Protein AF-A0A8T3BXU6-F1 (afdb_monomer)

InterPro domains:
  IPR002100 Transcription factor, MADS-box [PF00319] (30-77)
  IPR002100 Transcription factor, MADS-box [PR00404] (23-43)
  IPR002100 Transcription factor, MADS-box [PR00404] (43-58)
  IPR002100 Transcription factor, MADS-box [PR00404] (58-79)
  IPR002100 Transcription factor, MADS-box [PS00350] (23-77)
  IPR002100 Transcription factor, MADS-box [PS50066] (21-81)
  IPR002100 Transcription factor, MADS-box [SM00432] (21-80)
  IPR002487 Transcription factor, K-box [PF01486] (104-191)
  IPR002487 Transcription factor, K-box [PS51297] (107-197)
  IPR033896 MADS MEF2-like, N-terminal [cd00265] (22-95)
  IPR036879 Transcription factor, MADS-box superfamily [G3DSA:3.40.1810.10] (33-116)
  IPR036879 Transcription factor, MADS-box superfamily [SSF55455] (22-94)
  IPR050142 MADS-box/MEF2 Transcription Factor [PTHR48019] (21-198)

pLDDT: mean 75.68, std 20.87, range [35.91, 98.19]

Structure (mmCIF, N/CA/C/O backbone):
data_AF-A0A8T3BXU6-F1
#
_entry.id   AF-A0A8T3BXU6-F1
#
loop_
_atom_site.group_PDB
_atom_site.id
_atom_site.type_symbol
_atom_site.label_atom_id
_atom_site.label_alt_id
_atom_site.label_comp_id
_atom_site.label_asym_id
_atom_site.label_entity_id
_atom_site.label_seq_id
_atom_site.pdbx_PDB_ins_code
_atom_site.Cartn_x
_atom_site.Cartn_y
_atom_site.Cartn_z
_atom_site.occupancy
_atom_site.B_iso_or_equiv
_atom_site.auth_seq_id
_atom_site.auth_comp_id
_atom_site.auth_asym_id
_atom_site.auth_atom_id
_atom_site.pdbx_PDB_model_num
ATOM 1 N N . MET A 1 1 ? 76.224 74.310 -6.223 1.00 38.91 1 MET A N 1
ATOM 2 C CA . MET A 1 1 ? 76.960 73.035 -6.100 1.00 38.91 1 MET A CA 1
ATOM 3 C C . MET A 1 1 ? 76.057 71.936 -6.625 1.00 38.91 1 MET A C 1
ATOM 5 O O . MET A 1 1 ? 74.994 71.726 -6.061 1.00 38.91 1 MET A O 1
ATOM 9 N N . PHE A 1 2 ? 76.425 71.337 -7.755 1.00 35.94 2 PHE A N 1
ATOM 10 C CA . PHE A 1 2 ? 75.723 70.192 -8.333 1.00 35.94 2 PHE A CA 1
ATOM 11 C C . PHE A 1 2 ? 76.083 68.930 -7.543 1.00 35.94 2 PHE A C 1
ATOM 13 O O . PHE A 1 2 ? 77.263 68.684 -7.308 1.00 35.94 2 PHE A O 1
ATOM 20 N N . ALA A 1 3 ? 75.081 68.137 -7.172 1.00 41.28 3 ALA A N 1
ATOM 21 C CA . ALA A 1 3 ? 75.256 66.762 -6.730 1.00 41.28 3 ALA A CA 1
ATOM 22 C C . ALA A 1 3 ? 74.270 65.881 -7.502 1.00 41.28 3 ALA A C 1
ATOM 24 O O . ALA A 1 3 ? 73.071 66.144 -7.567 1.00 41.28 3 ALA A O 1
ATOM 25 N N . SER A 1 4 ? 74.845 64.880 -8.148 1.00 41.66 4 SER A N 1
ATOM 26 C CA . SER A 1 4 ? 74.251 63.840 -8.969 1.00 41.66 4 SER A CA 1
ATOM 27 C C . SER A 1 4 ? 73.434 62.849 -8.137 1.00 41.66 4 SER A C 1
ATOM 29 O O . SER A 1 4 ? 73.808 62.485 -7.026 1.00 41.66 4 SER A O 1
ATOM 31 N N . SER A 1 5 ? 72.335 62.347 -8.698 1.00 48.66 5 SER A N 1
ATOM 32 C CA . SER A 1 5 ? 71.666 61.128 -8.232 1.00 48.66 5 SER A CA 1
ATOM 33 C C . SER A 1 5 ? 71.036 60.429 -9.434 1.00 48.66 5 SER A C 1
ATOM 35 O O . SER A 1 5 ? 70.310 61.042 -10.214 1.00 48.66 5 SER A O 1
ATOM 37 N N . GLN A 1 6 ? 71.425 59.169 -9.624 1.00 44.56 6 GLN A N 1
ATOM 38 C CA . GLN A 1 6 ? 71.077 58.315 -10.758 1.00 44.56 6 GLN A CA 1
ATOM 39 C C . GLN A 1 6 ? 69.589 57.914 -10.746 1.00 44.56 6 GLN A C 1
ATOM 41 O O . GLN A 1 6 ?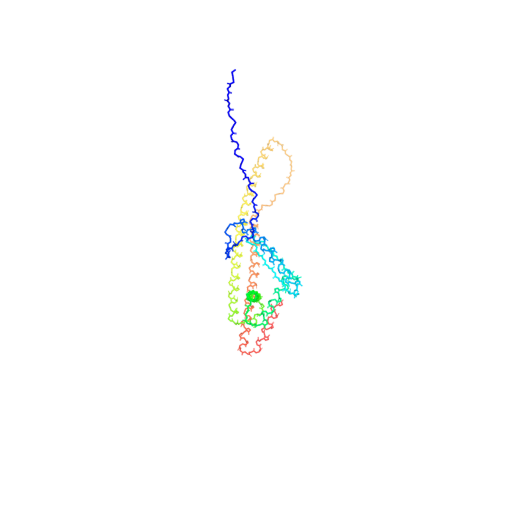 69.023 57.736 -9.666 1.00 44.56 6 GLN A O 1
ATOM 46 N N . PRO A 1 7 ? 68.959 57.713 -11.917 1.00 50.06 7 PRO A N 1
ATOM 47 C CA . PRO A 1 7 ? 67.604 57.183 -12.002 1.00 50.06 7 PRO A CA 1
ATOM 48 C C . PRO A 1 7 ? 67.586 55.659 -11.812 1.00 50.06 7 PRO A C 1
ATOM 50 O O . PRO A 1 7 ? 68.398 54.931 -12.384 1.00 50.06 7 PRO A O 1
ATOM 53 N N . GLY A 1 8 ? 66.636 55.194 -10.999 1.00 43.69 8 GLY A N 1
ATOM 54 C CA . GLY A 1 8 ? 66.364 53.781 -10.759 1.00 43.69 8 GLY A CA 1
ATOM 55 C C . GLY A 1 8 ? 65.893 53.055 -12.019 1.00 43.69 8 GLY A C 1
ATOM 56 O O . GLY A 1 8 ? 65.071 53.556 -12.785 1.00 43.69 8 GLY A O 1
ATOM 57 N N . ASN A 1 9 ? 66.435 51.855 -12.202 1.00 40.94 9 ASN A N 1
ATOM 58 C CA . ASN A 1 9 ? 66.112 50.924 -13.272 1.00 40.94 9 ASN A CA 1
ATOM 59 C C . ASN A 1 9 ? 64.661 50.432 -13.120 1.00 40.94 9 ASN A C 1
ATOM 61 O O . ASN A 1 9 ? 64.340 49.720 -12.169 1.00 40.94 9 ASN A O 1
ATOM 65 N N . ILE A 1 10 ? 63.787 50.797 -14.058 1.00 50.16 10 ILE A N 1
ATOM 66 C CA . ILE A 1 10 ? 62.490 50.142 -14.251 1.00 50.16 10 ILE A CA 1
ATOM 67 C C . ILE A 1 10 ? 62.750 48.974 -15.203 1.00 50.16 10 ILE A C 1
ATOM 69 O O . ILE A 1 10 ? 62.856 49.164 -16.416 1.00 50.16 10 ILE A O 1
ATOM 73 N N . GLU A 1 11 ? 62.881 47.764 -14.657 1.00 42.25 11 GLU A N 1
ATOM 74 C CA . GLU A 1 11 ? 62.871 46.538 -15.455 1.00 42.25 11 GLU A CA 1
ATOM 75 C C . GLU A 1 11 ? 61.501 46.391 -16.123 1.00 42.25 11 GLU A C 1
ATOM 77 O O . GLU A 1 11 ? 60.510 45.943 -15.545 1.00 42.25 11 GLU A O 1
ATOM 82 N N . SER A 1 12 ? 61.460 46.816 -17.380 1.00 42.06 12 SER A N 1
ATOM 83 C CA . SER A 1 12 ? 60.374 46.546 -18.306 1.00 42.06 12 SER A CA 1
ATOM 84 C C . SER A 1 12 ? 60.418 45.059 -18.639 1.00 42.06 12 SER A C 1
ATOM 86 O O . SER A 1 12 ? 61.192 44.620 -19.487 1.00 42.06 12 SER A O 1
ATOM 88 N N . SER A 1 13 ? 59.616 44.262 -17.934 1.00 43.88 13 SER A N 1
ATOM 89 C CA . SER A 1 13 ? 59.388 42.872 -18.315 1.00 43.88 13 SER A CA 1
ATOM 90 C C . SER A 1 13 ? 58.686 42.851 -19.675 1.00 43.88 13 SER A C 1
ATOM 92 O O . SER A 1 13 ? 57.500 43.151 -19.802 1.00 43.88 13 SER A O 1
ATOM 94 N N . ASN A 1 14 ? 59.458 42.534 -20.715 1.00 44.31 14 ASN A N 1
ATOM 95 C CA . ASN A 1 14 ? 58.959 42.194 -22.039 1.00 44.31 14 ASN A CA 1
ATOM 96 C C . ASN A 1 14 ? 57.928 41.064 -21.899 1.00 44.31 14 ASN A C 1
ATOM 98 O O . ASN A 1 14 ? 58.282 39.896 -21.741 1.00 44.31 14 ASN A O 1
ATOM 102 N N . MET A 1 15 ? 56.638 41.401 -21.954 1.00 45.97 15 MET A N 1
ATOM 103 C CA . MET A 1 15 ? 55.593 40.424 -22.240 1.00 45.97 15 MET A CA 1
ATOM 104 C C . MET A 1 15 ? 55.715 40.056 -23.716 1.00 45.97 15 MET A C 1
ATOM 106 O O . MET A 1 15 ? 55.140 40.712 -24.583 1.00 45.97 15 MET A O 1
ATOM 110 N N . GLU A 1 16 ? 56.487 39.007 -24.000 1.00 50.91 16 GLU A N 1
ATOM 111 C CA . GLU A 1 16 ? 56.446 38.368 -25.309 1.00 50.91 16 GLU A CA 1
ATOM 112 C C . GLU A 1 16 ? 54.999 37.973 -25.658 1.00 50.91 16 GLU A C 1
ATOM 114 O O . GLU A 1 16 ? 54.249 37.508 -24.783 1.00 50.91 16 GLU A O 1
ATOM 119 N N . PRO A 1 17 ? 54.578 38.115 -26.927 1.00 51.16 17 PRO A N 1
ATOM 120 C CA . PRO A 1 17 ? 53.294 37.607 -27.370 1.00 51.16 17 PRO A CA 1
ATOM 121 C C . PRO A 1 17 ? 53.288 36.093 -27.168 1.00 51.16 17 PRO A C 1
ATOM 123 O O . PRO A 1 17 ? 53.979 35.363 -27.872 1.00 51.16 17 PRO A O 1
ATOM 126 N N . LYS A 1 18 ? 52.498 35.599 -26.206 1.00 55.00 18 LYS A N 1
ATOM 127 C CA . LYS A 1 18 ? 52.225 34.163 -26.090 1.00 55.00 18 LYS A CA 1
ATOM 128 C C . LYS A 1 18 ? 51.586 33.707 -27.394 1.00 55.00 18 LYS A C 1
ATOM 130 O O . LYS A 1 18 ? 50.382 33.899 -27.593 1.00 55.00 18 LYS A O 1
ATOM 135 N N . GLU A 1 19 ? 52.385 33.097 -28.264 1.00 55.94 19 GLU A N 1
ATOM 136 C CA . GLU A 1 19 ? 51.881 32.320 -29.383 1.00 55.94 19 GLU A CA 1
ATOM 137 C C . GLU A 1 19 ? 50.767 31.416 -28.857 1.00 55.94 19 GLU A C 1
ATOM 139 O O . GLU A 1 19 ? 50.894 30.765 -27.811 1.00 55.94 19 GLU A O 1
ATOM 144 N N . LYS A 1 20 ? 49.623 31.426 -29.544 1.00 56.12 20 LYS A N 1
ATOM 145 C CA . LYS A 1 20 ? 48.502 30.551 -29.212 1.00 56.12 20 LYS A CA 1
ATOM 146 C C . LYS A 1 20 ? 48.961 29.117 -29.440 1.00 56.12 20 LYS A C 1
ATOM 148 O O . LYS A 1 20 ? 48.825 28.589 -30.539 1.00 56.12 20 LYS A O 1
ATOM 153 N N . MET A 1 21 ? 49.494 28.504 -28.386 1.00 63.69 21 MET A N 1
ATOM 154 C CA . MET A 1 21 ? 49.792 27.080 -28.312 1.00 63.69 21 MET A CA 1
ATOM 155 C C . MET A 1 21 ? 48.619 26.306 -28.925 1.00 63.69 21 MET A C 1
ATOM 157 O O . MET A 1 21 ? 47.467 26.459 -28.507 1.00 63.69 21 MET A O 1
ATOM 161 N N . GLY A 1 22 ? 48.914 25.552 -29.986 1.00 74.12 22 GLY A N 1
ATOM 162 C CA . GLY A 1 22 ? 47.927 24.789 -30.740 1.00 74.12 22 GLY A CA 1
ATOM 163 C C . GLY A 1 22 ? 47.235 23.719 -29.890 1.00 74.12 22 GLY A C 1
ATOM 164 O O . GLY A 1 22 ? 47.381 23.631 -28.670 1.00 74.12 22 GLY A O 1
ATOM 165 N N . ARG A 1 23 ? 46.449 22.854 -30.534 1.00 82.50 23 ARG A N 1
ATOM 166 C CA . ARG A 1 23 ? 45.754 21.758 -29.845 1.00 82.50 23 ARG A CA 1
ATOM 167 C C . ARG A 1 23 ? 46.768 20.761 -29.257 1.00 82.50 23 ARG A C 1
ATOM 169 O O . ARG A 1 23 ? 47.215 19.859 -29.955 1.00 82.50 23 ARG A O 1
ATOM 176 N N . GLY A 1 24 ? 47.085 20.895 -27.969 1.00 86.00 24 GLY A N 1
ATOM 177 C CA . GLY A 1 24 ? 47.953 19.962 -27.248 1.00 86.00 24 GLY A CA 1
ATOM 178 C C . GLY A 1 24 ? 47.374 18.543 -27.193 1.00 86.00 24 GLY A C 1
ATOM 179 O O . GLY A 1 24 ? 46.170 18.353 -26.976 1.00 86.00 24 GLY A O 1
ATOM 180 N N . LYS A 1 25 ? 48.229 17.534 -27.395 1.00 89.06 25 LYS A N 1
ATOM 181 C CA . LYS A 1 25 ? 47.881 16.118 -27.210 1.00 89.06 25 LYS A CA 1
ATOM 182 C C . LYS A 1 25 ? 47.641 15.854 -25.719 1.00 89.06 25 LYS A C 1
ATOM 184 O O . LYS A 1 25 ? 48.420 16.296 -24.883 1.00 89.06 25 LYS A O 1
ATOM 189 N N . ILE A 1 26 ? 46.569 15.132 -25.394 1.00 92.00 26 ILE A N 1
ATOM 190 C CA . ILE A 1 26 ? 46.244 14.713 -24.022 1.00 92.00 26 ILE A CA 1
ATOM 191 C C . ILE A 1 26 ? 46.077 13.194 -23.970 1.00 92.00 26 ILE A C 1
ATOM 193 O O . ILE A 1 26 ? 45.616 12.593 -24.942 1.00 92.00 26 ILE A O 1
ATOM 197 N N . GLU A 1 27 ? 46.430 12.579 -22.845 1.00 94.00 27 GLU A N 1
ATOM 198 C CA . GLU A 1 27 ? 46.220 11.147 -22.607 1.00 94.00 27 GLU A CA 1
ATOM 199 C C . GLU A 1 27 ? 44.722 10.809 -22.490 1.00 94.00 27 GLU A C 1
ATOM 201 O O . GLU A 1 27 ? 43.926 11.601 -21.975 1.00 94.00 27 GLU A O 1
ATOM 206 N N . ILE A 1 28 ? 44.322 9.619 -22.952 1.00 95.38 28 ILE A N 1
ATOM 207 C CA . ILE A 1 28 ? 42.947 9.113 -22.815 1.00 95.38 28 ILE A CA 1
ATOM 208 C C . ILE A 1 28 ? 42.777 8.511 -21.414 1.00 95.38 28 ILE A C 1
ATOM 210 O O . ILE A 1 28 ? 42.793 7.302 -21.219 1.00 95.38 28 ILE A O 1
ATOM 214 N N . LYS A 1 29 ? 42.639 9.396 -20.425 1.00 96.12 29 LYS A N 1
ATOM 215 C CA . LYS A 1 29 ? 42.290 9.083 -19.033 1.00 96.12 29 LYS A CA 1
ATOM 216 C C . LYS A 1 29 ? 41.391 10.175 -18.450 1.00 96.12 29 LYS A C 1
ATOM 218 O O . LYS A 1 29 ? 41.191 11.225 -19.068 1.00 96.12 29 LYS A O 1
ATOM 223 N N . ARG A 1 30 ? 40.820 9.941 -17.265 1.00 95.00 30 ARG A N 1
ATOM 224 C CA . ARG A 1 30 ? 40.025 10.955 -16.554 1.00 95.00 30 ARG A CA 1
ATOM 225 C C . ARG A 1 30 ? 40.898 12.186 -16.264 1.00 95.00 30 ARG A C 1
ATOM 227 O O . ARG A 1 30 ? 42.010 12.064 -15.770 1.00 95.00 30 ARG A O 1
ATOM 234 N N . ILE A 1 31 ? 40.402 13.380 -16.597 1.00 96.06 31 ILE A N 1
ATOM 235 C CA . ILE A 1 31 ? 41.094 14.644 -16.293 1.00 96.06 31 ILE A CA 1
ATOM 236 C C . ILE A 1 31 ? 40.833 14.983 -14.828 1.00 96.06 31 ILE A C 1
ATOM 238 O O . ILE A 1 31 ? 39.681 15.225 -14.469 1.00 96.06 31 ILE A O 1
ATOM 242 N N . GLU A 1 32 ? 41.873 15.040 -13.998 1.00 95.69 32 GLU A N 1
ATOM 243 C CA . GLU A 1 32 ? 41.716 15.289 -12.557 1.00 95.69 32 GLU A CA 1
ATOM 244 C C . GLU A 1 32 ? 41.336 16.739 -12.239 1.00 95.69 32 GLU A C 1
ATOM 246 O O . GLU A 1 32 ? 40.387 16.991 -11.491 1.00 95.69 32 GLU A O 1
ATOM 251 N N . ASN A 1 33 ? 41.994 17.699 -12.895 1.00 95.12 33 ASN A N 1
ATOM 252 C CA . ASN A 1 33 ? 41.700 19.120 -12.728 1.00 95.12 33 ASN A CA 1
ATOM 253 C C . ASN A 1 33 ? 40.256 19.441 -13.165 1.00 95.12 33 ASN A C 1
ATOM 255 O O . ASN A 1 33 ? 39.880 19.260 -14.326 1.00 95.12 33 ASN A O 1
ATOM 259 N N . THR A 1 34 ? 39.453 19.942 -12.227 1.00 94.25 34 THR A N 1
ATOM 260 C CA . THR A 1 34 ? 38.019 20.225 -12.387 1.00 94.25 34 THR A CA 1
ATOM 261 C C . THR A 1 34 ? 37.735 21.259 -13.478 1.00 94.25 34 THR A C 1
ATOM 263 O O . THR A 1 34 ? 36.855 21.033 -14.311 1.00 94.25 34 THR A O 1
ATOM 266 N N . THR A 1 35 ? 38.496 22.354 -13.524 1.00 94.56 35 THR A N 1
ATOM 267 C CA . THR A 1 35 ? 38.347 23.433 -14.512 1.00 94.56 35 THR A CA 1
ATOM 268 C C . THR A 1 35 ? 38.677 22.938 -15.917 1.00 94.56 35 THR A C 1
ATOM 270 O O . THR A 1 35 ? 37.867 23.083 -16.837 1.00 94.56 35 THR A O 1
ATOM 273 N N . ASN A 1 36 ? 39.815 22.257 -16.084 1.00 94.25 36 ASN A N 1
ATOM 274 C CA . ASN A 1 36 ? 40.213 21.685 -17.374 1.00 94.25 36 ASN A CA 1
ATOM 275 C C . ASN A 1 36 ? 39.229 20.606 -17.839 1.00 94.25 36 ASN A C 1
ATOM 277 O O . ASN A 1 36 ? 38.897 20.537 -19.026 1.00 94.25 36 ASN A O 1
ATOM 281 N N . ARG A 1 37 ? 38.713 19.792 -16.908 1.00 95.75 37 ARG A N 1
ATOM 282 C CA . ARG A 1 37 ? 37.680 18.789 -17.185 1.00 95.75 37 ARG A CA 1
ATOM 283 C C . ARG A 1 37 ? 36.387 19.445 -17.663 1.00 95.75 37 ARG A C 1
ATOM 285 O O . ARG A 1 37 ? 35.828 18.984 -18.655 1.00 95.75 37 ARG A O 1
ATOM 292 N N . GLN A 1 38 ? 35.946 20.532 -17.030 1.00 94.81 38 GLN A N 1
ATOM 293 C CA . GLN A 1 38 ? 34.730 21.248 -17.423 1.00 94.81 38 GLN A CA 1
ATOM 294 C C . GLN A 1 38 ? 34.865 21.888 -18.810 1.00 94.81 38 GLN A C 1
ATOM 296 O O . GLN A 1 38 ? 33.992 21.712 -19.660 1.00 94.81 38 GLN A O 1
ATOM 301 N N . VAL A 1 39 ? 35.978 22.578 -19.079 1.00 94.38 39 VAL A N 1
ATOM 302 C CA . VAL A 1 39 ? 36.237 23.189 -20.394 1.00 94.38 39 VAL A CA 1
ATOM 303 C C . VAL A 1 39 ? 36.321 22.116 -21.483 1.00 94.38 39 VAL A C 1
ATOM 305 O O . VAL A 1 39 ? 35.728 22.264 -22.554 1.00 94.38 39 VAL A O 1
ATOM 308 N N . THR A 1 40 ? 37.009 21.006 -21.204 1.00 95.12 40 THR A N 1
ATOM 309 C CA . THR A 1 40 ? 37.130 19.883 -22.143 1.00 95.12 40 THR A CA 1
ATOM 310 C C . THR A 1 40 ? 35.786 19.212 -22.390 1.00 95.12 40 THR A C 1
ATOM 312 O O . THR A 1 40 ? 35.468 18.928 -23.543 1.00 95.12 40 THR A O 1
ATOM 315 N N . PHE A 1 41 ? 34.973 19.005 -21.350 1.00 95.88 41 PHE A N 1
ATOM 316 C CA . PHE A 1 41 ? 33.615 18.481 -21.481 1.00 95.88 41 PHE A CA 1
ATOM 317 C C . PHE A 1 41 ? 32.779 19.368 -22.402 1.00 95.88 41 PHE A C 1
ATOM 319 O O . PHE A 1 41 ? 32.235 18.866 -23.379 1.00 95.88 41 PHE A O 1
ATOM 326 N N . CYS A 1 42 ? 32.747 20.686 -22.173 1.00 95.69 42 CYS A N 1
ATOM 327 C CA . CYS A 1 42 ? 31.998 21.613 -23.024 1.00 95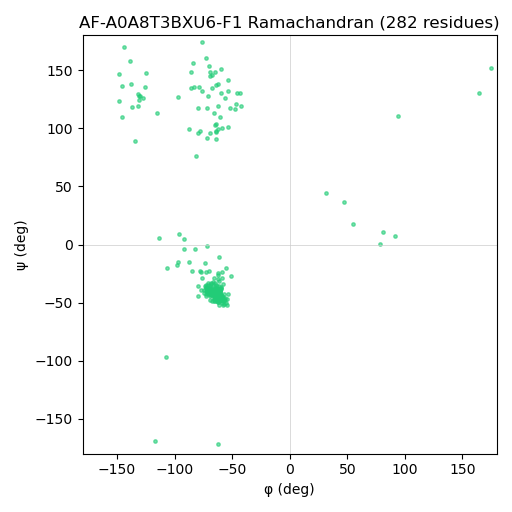.69 42 CYS A CA 1
ATOM 328 C C . CYS A 1 42 ? 32.448 21.544 -24.493 1.00 95.69 42 CYS A C 1
ATOM 330 O O . CYS A 1 42 ? 31.608 21.453 -25.390 1.00 95.69 42 CYS A O 1
ATOM 332 N N . LYS A 1 43 ? 33.764 21.534 -24.750 1.00 95.69 43 LYS A N 1
ATOM 333 C CA . LYS A 1 43 ? 34.313 21.458 -26.115 1.00 95.69 43 LYS A CA 1
ATOM 334 C C . LYS A 1 43 ? 34.024 20.111 -26.784 1.00 95.69 43 LYS A C 1
ATOM 336 O O . LYS A 1 43 ? 33.549 20.090 -27.917 1.00 95.69 43 LYS A O 1
ATOM 341 N N . ARG A 1 44 ? 34.281 18.989 -26.102 1.00 96.75 44 ARG A N 1
ATOM 342 C CA . ARG A 1 44 ? 34.081 17.640 -26.659 1.00 96.75 44 ARG A CA 1
ATOM 343 C C . ARG A 1 44 ? 32.610 17.300 -26.840 1.00 96.75 44 ARG A C 1
ATOM 345 O O . ARG A 1 44 ? 32.265 16.775 -27.887 1.00 96.75 44 ARG A O 1
ATOM 352 N N . ARG A 1 45 ? 31.750 17.656 -25.881 1.00 97.44 45 ARG A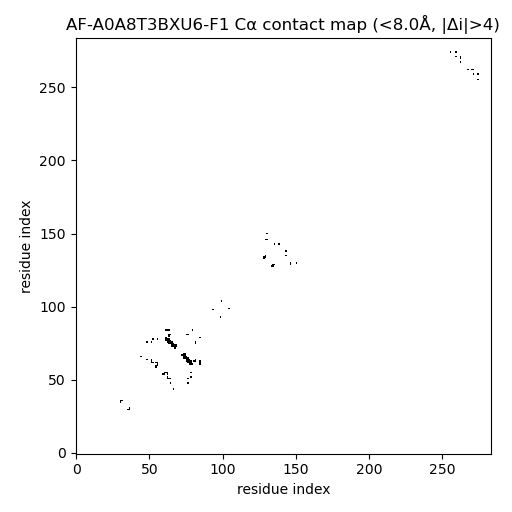 N 1
ATOM 353 C CA . ARG A 1 45 ? 30.292 17.513 -25.995 1.00 97.44 45 ARG A CA 1
ATOM 354 C C . ARG A 1 45 ? 29.782 18.233 -27.241 1.00 97.44 45 ARG A C 1
ATOM 356 O O . ARG A 1 45 ? 29.097 17.622 -28.048 1.00 97.44 45 ARG A O 1
ATOM 363 N N . ASN A 1 46 ? 30.160 19.500 -27.432 1.00 97.62 46 ASN A N 1
ATOM 364 C CA . ASN A 1 46 ? 29.744 20.266 -28.611 1.00 97.62 46 ASN A CA 1
ATOM 365 C C . ASN A 1 46 ? 30.316 19.684 -29.912 1.00 97.62 46 ASN A C 1
ATOM 367 O O . ASN A 1 46 ? 29.611 19.631 -30.912 1.00 97.62 46 ASN A O 1
ATOM 371 N N . GLY A 1 47 ? 31.574 19.233 -29.909 1.00 97.75 47 GLY A N 1
ATOM 372 C CA . GLY A 1 47 ? 32.171 18.560 -31.065 1.00 97.75 47 GLY A CA 1
ATOM 373 C C . GLY A 1 47 ? 31.454 17.257 -31.426 1.00 97.75 47 GLY A C 1
ATOM 374 O O . GLY A 1 47 ? 31.191 17.013 -32.597 1.00 97.75 47 GLY A O 1
ATOM 375 N N . LEU A 1 48 ? 31.086 16.456 -30.426 1.00 98.00 48 LEU A N 1
ATOM 376 C CA . LEU A 1 48 ? 30.355 15.205 -30.609 1.00 98.00 48 LEU A CA 1
ATOM 377 C C . LEU A 1 48 ? 28.934 15.447 -31.128 1.00 98.00 48 LEU A C 1
ATOM 379 O O . LEU A 1 48 ? 28.520 14.779 -32.066 1.00 98.00 48 LEU A O 1
ATOM 383 N N . LEU A 1 49 ? 28.230 16.444 -30.582 1.00 97.31 49 LEU A N 1
ATOM 384 C CA . LEU A 1 49 ? 26.911 16.864 -31.069 1.00 97.31 49 LEU A CA 1
ATOM 385 C C . LEU A 1 49 ? 26.966 17.290 -32.541 1.00 97.31 49 LEU A C 1
ATOM 387 O O . LEU A 1 49 ? 26.138 16.856 -33.333 1.00 97.31 49 LEU A O 1
ATOM 391 N N . LYS A 1 50 ? 27.979 18.076 -32.928 1.00 97.88 50 LYS A N 1
ATOM 392 C CA . LYS A 1 50 ? 28.188 18.453 -34.335 1.00 97.88 50 LYS A CA 1
ATOM 393 C C . LYS A 1 50 ? 28.426 17.238 -35.226 1.00 97.88 50 LYS A C 1
ATOM 395 O O . LYS A 1 50 ? 27.851 17.167 -36.302 1.00 97.88 50 LYS A O 1
ATOM 400 N N . LYS A 1 51 ? 29.229 16.271 -34.777 1.00 98.19 51 LYS A N 1
ATOM 401 C CA . LYS A 1 51 ? 29.478 15.042 -35.543 1.00 98.19 51 LYS A CA 1
ATOM 402 C C . LYS A 1 51 ? 28.248 14.151 -35.666 1.00 98.19 51 LYS A C 1
ATOM 404 O O . LYS A 1 51 ? 28.016 13.617 -36.743 1.00 98.19 51 LYS A O 1
ATOM 409 N N . ALA A 1 52 ? 27.449 14.032 -34.608 1.00 97.56 52 ALA A N 1
ATOM 410 C CA . ALA A 1 52 ? 26.171 13.328 -34.657 1.00 97.56 52 ALA A CA 1
ATOM 411 C C . ALA A 1 52 ? 25.206 13.989 -35.657 1.00 97.56 52 ALA A C 1
ATOM 413 O O . ALA A 1 52 ? 24.597 13.293 -36.463 1.00 97.56 52 ALA A O 1
ATOM 414 N N . TYR A 1 53 ? 25.138 15.326 -35.657 1.00 97.31 53 TYR A N 1
ATOM 415 C CA . TYR A 1 53 ? 24.351 16.093 -36.621 1.00 97.31 53 TYR A CA 1
ATOM 416 C C . TYR A 1 53 ? 24.827 15.881 -38.062 1.00 97.31 53 TYR A C 1
ATOM 418 O O . TYR A 1 53 ? 24.030 15.497 -38.913 1.00 97.31 53 TYR A O 1
ATOM 426 N N . GLU A 1 54 ? 26.125 16.060 -38.330 1.00 98.00 54 GLU A N 1
ATOM 427 C CA . GLU A 1 54 ? 26.714 15.837 -39.658 1.00 98.00 54 GLU A CA 1
ATOM 428 C C . GLU A 1 54 ? 26.400 14.429 -40.180 1.00 98.00 54 GLU A C 1
ATOM 430 O O . GLU A 1 54 ? 25.946 14.292 -41.310 1.00 98.00 54 GLU A O 1
ATOM 435 N N . LEU A 1 55 ? 26.577 13.394 -39.352 1.00 97.75 55 LEU A N 1
ATOM 436 C CA . LEU A 1 55 ? 26.280 12.013 -39.735 1.00 97.75 55 LEU A CA 1
ATOM 437 C C . LEU A 1 55 ? 24.796 11.809 -40.064 1.00 97.75 55 LEU A C 1
ATOM 439 O O . LEU A 1 55 ? 24.479 11.166 -41.062 1.00 97.75 55 LEU A O 1
ATOM 443 N N . SER A 1 56 ? 23.899 12.363 -39.243 1.00 96.56 56 SER A N 1
ATOM 444 C CA . SER A 1 56 ? 22.458 12.223 -39.465 1.00 96.56 56 SER A CA 1
ATOM 445 C C . SER A 1 56 ? 22.003 12.881 -40.768 1.00 96.56 56 SER A C 1
ATOM 447 O O . SER A 1 56 ? 21.191 12.306 -41.478 1.00 96.56 56 SER A O 1
ATOM 449 N N . VAL A 1 57 ? 22.564 14.045 -41.120 1.00 96.50 57 VAL A N 1
ATOM 450 C CA . VAL A 1 57 ? 22.177 14.792 -42.325 1.00 96.50 57 VAL A CA 1
ATOM 451 C C . VAL A 1 57 ? 22.830 14.214 -43.578 1.00 96.50 57 VAL A C 1
ATOM 453 O O . VAL A 1 57 ? 22.168 14.071 -44.598 1.00 96.50 57 VAL A O 1
ATOM 456 N N . LEU A 1 58 ? 24.124 13.887 -43.526 1.00 98.00 58 LEU A N 1
ATOM 457 C CA . LEU A 1 58 ? 24.865 13.431 -44.706 1.00 98.00 58 LEU A CA 1
ATOM 458 C C . LEU A 1 58 ? 24.458 12.028 -45.157 1.00 98.00 58 LEU A C 1
ATOM 460 O O . LEU A 1 58 ? 24.503 11.740 -46.349 1.00 98.00 58 LEU A O 1
ATOM 464 N N . CYS A 1 59 ? 24.094 11.163 -44.212 1.00 97.94 59 CYS A N 1
ATOM 465 C CA . CYS A 1 59 ? 23.805 9.758 -44.488 1.00 97.94 59 CYS A CA 1
ATOM 466 C C . CYS A 1 59 ? 22.333 9.383 -44.267 1.00 97.94 59 CYS A C 1
ATOM 468 O O . CYS A 1 59 ? 22.027 8.196 -44.309 1.00 97.94 59 CYS A O 1
ATOM 470 N N . ASP A 1 60 ? 21.459 10.353 -43.967 1.00 94.75 60 ASP A N 1
ATOM 471 C CA . ASP A 1 60 ? 20.068 10.121 -43.533 1.00 94.75 60 ASP A CA 1
ATOM 472 C C . ASP A 1 60 ? 19.959 9.052 -42.423 1.00 94.75 60 ASP A C 1
ATOM 474 O O . ASP A 1 60 ? 19.068 8.203 -42.376 1.00 94.75 60 ASP A O 1
ATOM 478 N N . ALA A 1 61 ? 20.952 9.046 -41.532 1.00 95.12 61 ALA A N 1
ATOM 479 C CA . ALA A 1 61 ? 21.047 8.064 -40.468 1.00 95.12 61 ALA A CA 1
ATOM 480 C C . ALA A 1 61 ? 20.228 8.524 -39.258 1.00 95.12 61 ALA A C 1
ATOM 482 O O . ALA A 1 61 ? 20.354 9.662 -38.797 1.00 95.12 61 ALA A O 1
ATOM 483 N N . GLU A 1 62 ? 19.437 7.621 -38.674 1.00 94.06 62 GLU A N 1
ATOM 484 C CA . GLU A 1 62 ? 18.823 7.887 -37.376 1.00 94.06 62 GLU A CA 1
ATOM 485 C C . GLU A 1 62 ? 19.884 7.840 -36.276 1.00 94.06 62 GLU A C 1
ATOM 487 O O . GLU A 1 62 ? 20.512 6.809 -36.028 1.00 94.06 62 GLU A O 1
ATOM 492 N N . VAL A 1 63 ? 20.084 8.976 -35.609 1.00 95.75 63 VAL A N 1
ATOM 493 C CA . VAL A 1 63 ? 21.108 9.142 -34.578 1.00 95.75 63 VAL A CA 1
ATOM 494 C C . VAL A 1 63 ? 20.476 9.785 -33.351 1.00 95.75 63 VAL A C 1
ATOM 496 O O . VAL A 1 63 ? 19.857 10.843 -33.446 1.00 95.75 63 VAL A O 1
ATOM 499 N N . ALA A 1 64 ? 20.697 9.175 -32.186 1.00 96.44 64 ALA A N 1
ATOM 500 C CA . ALA A 1 64 ? 20.389 9.753 -30.884 1.00 96.44 64 ALA A CA 1
ATOM 501 C C . ALA A 1 64 ? 21.641 9.739 -29.994 1.00 96.44 64 ALA A C 1
ATOM 503 O O . ALA A 1 64 ? 22.363 8.745 -29.921 1.00 96.44 64 ALA A O 1
ATOM 504 N N . LEU A 1 65 ? 21.899 10.849 -29.306 1.00 96.50 65 LEU A N 1
ATOM 505 C CA . LEU A 1 65 ? 23.022 11.038 -28.395 1.00 96.50 65 LEU A CA 1
ATOM 506 C C . LEU A 1 65 ? 22.506 11.590 -27.068 1.00 96.50 65 LEU A C 1
ATOM 508 O O . LEU A 1 65 ? 21.838 12.619 -27.042 1.00 96.50 65 LEU A O 1
ATOM 512 N N . VAL A 1 66 ? 22.869 10.936 -25.965 1.00 96.56 66 VAL A N 1
ATOM 513 C CA . VAL A 1 66 ? 22.479 11.321 -24.603 1.00 96.56 66 VAL A CA 1
ATOM 514 C C . VAL A 1 66 ? 23.734 11.434 -23.744 1.00 96.56 66 VAL A C 1
ATOM 516 O O . VAL A 1 66 ? 24.541 10.509 -23.682 1.00 96.56 66 VAL A O 1
ATOM 519 N N . ILE A 1 67 ? 23.923 12.580 -23.088 1.00 96.81 67 ILE A N 1
ATOM 520 C CA . ILE A 1 67 ? 25.103 12.876 -22.272 1.00 96.81 67 ILE A CA 1
ATOM 521 C C . ILE A 1 67 ? 24.663 13.440 -20.925 1.00 96.81 67 ILE A C 1
ATOM 523 O O . ILE A 1 67 ? 24.113 14.539 -20.842 1.00 96.81 67 ILE A O 1
ATOM 527 N N . PHE A 1 68 ? 25.014 12.741 -19.849 1.00 96.81 68 PHE A N 1
ATOM 528 C CA . PHE A 1 68 ? 24.880 13.252 -18.489 1.00 96.81 68 PHE A CA 1
ATOM 529 C C . PHE A 1 68 ? 26.207 13.834 -18.010 1.00 96.81 68 PHE A C 1
ATOM 531 O O . PHE A 1 68 ? 27.253 13.187 -18.047 1.00 96.81 68 PHE A O 1
ATOM 538 N N . SER A 1 69 ? 26.179 15.080 -17.546 1.00 93.69 69 SER A N 1
ATOM 539 C CA . SER A 1 69 ? 27.322 15.636 -16.815 1.00 93.69 69 SER A CA 1
ATOM 540 C C . SER A 1 69 ? 27.423 15.028 -15.417 1.00 93.69 69 SER A C 1
ATOM 542 O O . SER A 1 69 ? 26.429 14.594 -14.842 1.00 93.69 69 SER A O 1
ATOM 544 N N . SER A 1 70 ? 28.601 15.121 -14.796 1.00 89.44 70 SER A N 1
ATOM 545 C CA . SER A 1 70 ? 28.799 14.715 -13.396 1.00 89.44 70 SER A CA 1
ATOM 546 C C . SER A 1 70 ? 27.958 15.515 -12.391 1.00 89.44 70 SER A C 1
ATOM 548 O O . SER A 1 70 ? 27.913 15.163 -11.221 1.00 89.44 70 SER A O 1
ATOM 550 N N . ARG A 1 71 ? 27.324 16.611 -12.830 1.00 89.50 71 ARG A N 1
ATOM 551 C CA . ARG A 1 71 ? 26.383 17.418 -12.039 1.00 89.50 71 ARG A CA 1
ATOM 552 C C . ARG A 1 71 ? 24.918 17.039 -12.293 1.00 89.50 71 ARG A C 1
ATOM 554 O O . ARG A 1 71 ? 24.036 17.796 -11.910 1.00 89.50 71 ARG A O 1
ATOM 561 N N . GLY A 1 72 ? 24.657 15.953 -13.022 1.00 91.31 72 GLY A N 1
ATOM 562 C CA . GLY A 1 72 ? 23.306 15.491 -13.355 1.00 91.31 72 GLY A CA 1
ATOM 563 C C . GLY A 1 72 ? 22.611 16.256 -14.486 1.00 91.31 72 GLY A C 1
ATOM 564 O O . GLY A 1 72 ? 21.487 15.925 -14.838 1.00 91.31 72 GLY A O 1
ATOM 565 N N . ARG A 1 73 ? 23.254 17.262 -15.099 1.00 95.25 73 ARG A N 1
ATOM 566 C CA . ARG A 1 73 ? 22.668 17.972 -16.253 1.00 95.25 73 ARG A CA 1
ATOM 567 C C . ARG A 1 73 ? 22.659 17.074 -17.488 1.00 95.25 73 ARG A C 1
ATOM 569 O O . ARG A 1 73 ? 23.726 16.569 -17.852 1.00 95.25 73 ARG A O 1
ATOM 576 N N . LEU A 1 74 ? 21.490 16.956 -18.112 1.00 95.94 74 LEU A N 1
ATOM 577 C CA . LEU A 1 74 ? 21.247 16.259 -19.371 1.00 95.94 74 LEU A CA 1
ATOM 578 C C . LEU A 1 74 ? 21.580 17.166 -20.564 1.00 95.94 74 LEU A C 1
ATOM 580 O O . LEU A 1 74 ? 21.215 18.341 -20.589 1.00 95.94 74 LEU A O 1
ATOM 584 N N . TYR A 1 75 ? 22.277 16.603 -21.544 1.00 96.12 75 TYR A N 1
ATOM 585 C CA . TYR A 1 75 ? 22.471 17.168 -22.873 1.00 96.12 75 TYR A CA 1
ATOM 586 C C . TYR A 1 75 ? 22.153 16.085 -23.892 1.00 96.12 75 TYR A C 1
ATOM 588 O O . TYR A 1 75 ? 22.722 14.996 -23.816 1.00 96.12 75 TYR A O 1
ATOM 596 N N . GLU A 1 76 ? 21.285 16.382 -24.846 1.00 95.81 76 GLU A N 1
ATOM 597 C CA . GLU A 1 76 ? 20.829 15.398 -25.818 1.00 95.81 76 GLU A CA 1
ATOM 598 C C . GLU A 1 76 ? 20.737 15.974 -27.228 1.00 95.81 76 GLU A C 1
ATOM 600 O O . GLU A 1 76 ? 20.670 17.189 -27.424 1.00 95.81 76 GLU A O 1
ATOM 605 N N . TYR A 1 77 ? 20.776 15.074 -28.202 1.00 96.31 77 TYR A N 1
ATOM 606 C CA . TYR A 1 77 ? 20.502 15.342 -29.604 1.00 96.31 77 TYR A CA 1
ATOM 607 C C . TYR A 1 77 ? 19.820 14.125 -30.219 1.00 96.31 77 TYR A C 1
ATOM 609 O O . TYR A 1 77 ? 20.254 12.998 -29.989 1.00 96.31 77 TYR A O 1
ATOM 617 N N . ALA A 1 78 ? 18.786 14.359 -31.017 1.00 95.81 78 ALA A N 1
ATOM 618 C CA . ALA A 1 78 ? 18.181 13.367 -31.891 1.00 95.81 78 ALA A CA 1
ATOM 619 C C . ALA A 1 78 ? 17.637 14.078 -33.134 1.00 95.81 78 ALA A C 1
ATOM 621 O O . ALA A 1 78 ? 17.184 15.218 -33.030 1.00 95.81 78 ALA A O 1
ATOM 622 N N . ASN A 1 79 ? 17.674 13.417 -34.292 1.00 92.62 79 ASN A N 1
ATOM 623 C CA . ASN A 1 79 ? 17.040 13.934 -35.509 1.00 92.62 79 ASN A CA 1
ATOM 624 C C . ASN A 1 79 ? 15.502 13.842 -35.444 1.00 92.62 79 ASN A C 1
ATOM 626 O O . ASN A 1 79 ? 14.821 14.747 -35.911 1.00 92.62 79 ASN A O 1
ATOM 630 N N . ASN A 1 80 ? 14.976 12.790 -34.807 1.00 88.44 80 ASN A N 1
ATOM 631 C CA . ASN A 1 80 ? 13.552 12.607 -34.528 1.00 88.44 80 ASN A CA 1
ATOM 632 C C . ASN A 1 80 ? 13.258 12.805 -33.034 1.00 88.44 80 ASN A C 1
ATOM 634 O O . ASN A 1 80 ? 13.112 13.923 -32.551 1.00 88.44 80 ASN A O 1
ATOM 638 N N . SER A 1 81 ? 13.183 11.714 -32.269 1.00 92.81 81 SER A N 1
ATOM 639 C CA . SER A 1 81 ? 13.031 11.768 -30.817 1.00 92.81 81 SER A CA 1
ATOM 640 C C . SER A 1 81 ? 13.925 10.728 -30.166 1.00 92.81 81 SER A C 1
ATOM 642 O O . SER A 1 81 ? 13.986 9.586 -30.617 1.00 92.81 81 SER A O 1
ATOM 644 N N . VAL A 1 82 ? 14.571 11.109 -29.062 1.00 92.69 82 VAL A N 1
ATOM 645 C CA . VAL A 1 82 ? 15.391 10.189 -28.259 1.00 92.69 82 VAL A CA 1
ATOM 646 C C . VAL A 1 82 ? 14.569 8.960 -27.867 1.00 92.69 82 VAL A C 1
ATOM 648 O O . VAL A 1 82 ? 15.035 7.832 -27.998 1.00 92.69 82 VAL A O 1
ATOM 651 N N . LYS A 1 83 ? 13.310 9.172 -27.462 1.00 91.25 83 LYS A N 1
ATOM 652 C CA . LYS A 1 83 ? 12.371 8.096 -27.139 1.00 91.25 83 LYS A CA 1
ATOM 653 C C . LYS A 1 83 ? 12.139 7.159 -28.331 1.00 91.25 83 LYS A C 1
ATOM 655 O O . LYS A 1 83 ? 12.305 5.957 -28.178 1.00 91.25 83 LYS A O 1
ATOM 660 N N . GLY A 1 84 ? 11.823 7.695 -29.509 1.00 92.62 84 GLY A N 1
ATOM 661 C CA . GLY A 1 84 ? 11.558 6.894 -30.706 1.00 92.62 84 GLY A CA 1
ATOM 662 C C . GLY A 1 84 ? 12.765 6.072 -31.159 1.00 92.62 84 GLY A C 1
ATOM 663 O O . GLY A 1 84 ? 12.613 4.900 -31.496 1.00 92.62 84 GLY A O 1
ATOM 664 N N . THR A 1 85 ? 13.971 6.640 -31.092 1.00 92.38 85 THR A N 1
ATOM 665 C CA . THR A 1 85 ? 15.203 5.911 -31.426 1.00 92.38 85 THR A CA 1
ATOM 666 C C . THR A 1 85 ? 15.511 4.817 -30.396 1.00 92.38 85 THR A C 1
ATOM 668 O O . THR A 1 85 ? 15.885 3.707 -30.773 1.00 92.38 85 THR A O 1
ATOM 671 N N . ILE A 1 86 ? 15.289 5.073 -29.098 1.00 91.44 86 ILE A N 1
ATOM 672 C CA . ILE A 1 86 ? 15.398 4.047 -28.043 1.00 91.44 86 ILE A CA 1
ATOM 673 C C . ILE A 1 86 ? 14.376 2.926 -28.260 1.00 91.44 86 ILE A C 1
ATOM 675 O O . ILE A 1 86 ? 14.718 1.754 -28.112 1.00 91.44 86 ILE A O 1
ATOM 679 N N . ASP A 1 87 ? 13.137 3.260 -28.615 1.00 88.31 87 ASP A N 1
ATOM 680 C CA . ASP A 1 87 ? 12.084 2.275 -28.859 1.00 88.31 87 ASP A CA 1
ATOM 681 C C . ASP A 1 87 ? 12.413 1.408 -30.089 1.00 88.31 87 ASP A C 1
ATOM 683 O O . ASP A 1 87 ? 12.259 0.185 -30.041 1.00 88.31 87 ASP A O 1
ATOM 687 N N . ARG A 1 88 ? 12.971 2.001 -31.156 1.00 88.88 88 ARG A N 1
ATOM 688 C CA . ARG A 1 88 ? 13.469 1.261 -32.329 1.00 88.88 88 ARG A CA 1
ATOM 689 C C . ARG A 1 88 ? 14.639 0.341 -31.978 1.00 88.88 88 ARG A C 1
ATOM 691 O O . ARG A 1 88 ? 14.645 -0.807 -32.412 1.00 88.88 88 ARG A O 1
ATOM 698 N N . TYR A 1 89 ? 15.590 0.814 -31.170 1.00 87.44 89 TYR A N 1
ATOM 699 C CA . TYR A 1 89 ? 16.702 0.001 -30.664 1.00 87.44 89 TYR A CA 1
ATOM 700 C C . TYR A 1 89 ? 16.205 -1.198 -29.849 1.00 87.44 89 TYR A C 1
ATOM 702 O O . TYR A 1 89 ? 16.652 -2.322 -30.067 1.00 87.44 89 TYR A O 1
ATOM 710 N N . LYS A 1 90 ? 15.243 -0.977 -28.942 1.00 83.81 90 LYS A N 1
ATOM 711 C CA . LYS A 1 90 ? 14.623 -2.055 -28.161 1.00 83.81 90 LYS A CA 1
ATOM 712 C C . LYS A 1 90 ? 13.988 -3.100 -29.074 1.00 83.81 90 LYS A C 1
ATOM 714 O O . LYS A 1 90 ? 14.290 -4.274 -28.918 1.00 83.81 90 LYS A O 1
ATOM 719 N N . LYS A 1 91 ? 13.190 -2.670 -30.057 1.00 83.31 91 LYS A N 1
ATOM 720 C CA . LYS A 1 91 ? 12.549 -3.569 -31.026 1.00 83.31 91 LYS A CA 1
ATOM 721 C C . LYS A 1 91 ? 13.573 -4.379 -31.833 1.00 83.31 91 LYS A C 1
ATOM 723 O O . LYS A 1 91 ? 13.464 -5.596 -31.895 1.00 83.31 91 LYS A O 1
ATOM 728 N N . ALA A 1 92 ? 14.601 -3.720 -32.372 1.00 81.50 92 ALA A N 1
ATOM 729 C CA . ALA A 1 92 ? 15.653 -4.376 -33.152 1.00 81.50 92 ALA A CA 1
ATOM 730 C C . ALA A 1 92 ? 16.444 -5.422 -32.343 1.00 81.50 92 ALA A C 1
ATOM 732 O O . ALA A 1 92 ? 16.885 -6.424 -32.900 1.00 81.50 92 ALA A O 1
ATOM 733 N N . ASN A 1 93 ? 16.604 -5.216 -31.031 1.00 73.44 93 ASN A N 1
ATOM 734 C CA . ASN A 1 93 ? 17.239 -6.194 -30.147 1.00 73.44 93 ASN A CA 1
ATOM 735 C C . ASN A 1 93 ? 16.296 -7.333 -29.732 1.00 73.44 93 ASN A C 1
ATOM 737 O O . ASN A 1 93 ? 16.750 -8.469 -29.608 1.00 73.44 93 ASN A O 1
ATOM 741 N N . SER A 1 94 ? 15.002 -7.056 -29.535 1.00 64.44 94 SER A N 1
ATOM 742 C CA . SER A 1 94 ? 13.991 -8.081 -29.240 1.00 64.44 94 SER A CA 1
ATOM 743 C C . SER A 1 94 ? 13.826 -9.077 -30.392 1.00 64.44 94 SER A C 1
ATOM 745 O O . SER A 1 94 ? 13.655 -10.267 -30.139 1.00 64.44 94 SER A O 1
ATOM 747 N N . ASP A 1 95 ? 13.941 -8.611 -31.639 1.00 60.97 95 ASP A N 1
ATOM 748 C CA . ASP A 1 95 ? 13.790 -9.446 -32.836 1.00 60.97 95 ASP A CA 1
ATOM 749 C C . ASP A 1 95 ? 14.993 -10.388 -33.076 1.00 60.97 95 ASP A C 1
ATOM 751 O O . ASP A 1 95 ? 14.868 -11.344 -33.839 1.00 60.97 95 ASP A O 1
ATOM 755 N N . ASN A 1 96 ? 16.151 -10.160 -32.428 1.00 60.34 96 ASN A N 1
ATOM 756 C CA . ASN A 1 96 ? 17.406 -10.820 -32.814 1.00 60.34 96 ASN A CA 1
ATOM 757 C C . ASN A 1 96 ? 17.917 -11.925 -31.872 1.00 60.34 96 ASN A C 1
ATOM 759 O O . ASN A 1 96 ? 18.715 -12.733 -32.335 1.00 60.34 96 ASN A O 1
ATOM 763 N N . SER A 1 97 ? 17.508 -11.998 -30.594 1.00 49.62 97 SER A N 1
ATOM 764 C CA . SER A 1 97 ? 17.561 -13.203 -29.720 1.00 49.62 97 SER A CA 1
ATOM 765 C C . SER A 1 97 ? 17.385 -12.877 -28.227 1.00 49.62 97 SER A C 1
ATOM 767 O O . SER A 1 97 ? 18.091 -12.043 -27.674 1.00 49.62 97 SER A O 1
ATOM 769 N N . ASN A 1 98 ? 16.480 -13.610 -27.561 1.00 52.22 98 ASN A N 1
ATOM 770 C CA . ASN A 1 98 ? 16.612 -14.222 -26.223 1.00 52.22 98 ASN A CA 1
ATOM 771 C C . ASN A 1 98 ? 17.489 -13.538 -25.141 1.00 52.22 98 ASN A C 1
ATOM 773 O O . ASN A 1 98 ? 18.202 -14.207 -24.394 1.00 52.22 98 ASN A O 1
ATOM 777 N N . SER A 1 99 ? 17.398 -12.222 -24.975 1.00 47.00 99 SER A N 1
ATOM 778 C CA . SER A 1 99 ? 17.985 -11.525 -23.830 1.00 47.00 99 SER A CA 1
ATOM 779 C C . SER A 1 99 ? 16.970 -10.539 -23.278 1.00 47.00 99 SER A C 1
ATOM 781 O O . SER A 1 99 ? 16.936 -9.378 -23.682 1.00 47.00 99 SER A O 1
ATOM 783 N N . GLY A 1 100 ? 16.145 -11.025 -22.345 1.00 52.16 100 GLY A N 1
ATOM 784 C CA . GLY A 1 100 ? 15.212 -10.207 -21.581 1.00 52.16 100 GLY A CA 1
ATOM 785 C C . GLY A 1 100 ? 15.923 -8.970 -21.046 1.00 52.16 100 GLY A C 1
ATOM 786 O O . GLY A 1 100 ? 16.894 -9.054 -20.290 1.00 52.16 100 GLY A O 1
ATOM 787 N N . SER A 1 101 ? 15.476 -7.808 -21.499 1.00 58.06 101 SER A N 1
ATOM 788 C CA . SER A 1 101 ? 16.042 -6.544 -21.061 1.00 58.06 101 SER A CA 1
ATOM 789 C C . SER A 1 101 ? 15.755 -6.357 -19.567 1.00 58.06 101 SER A C 1
ATOM 791 O O . SER A 1 101 ? 14.704 -6.749 -19.062 1.00 58.06 101 SER A O 1
ATOM 793 N N . ILE A 1 102 ? 16.650 -5.683 -18.841 1.00 56.06 102 ILE A N 1
ATOM 794 C CA . ILE A 1 102 ? 16.430 -5.281 -17.435 1.00 56.06 102 ILE A CA 1
ATOM 795 C C . ILE A 1 102 ? 15.077 -4.549 -17.265 1.00 56.06 102 ILE A C 1
ATOM 797 O O . ILE A 1 102 ? 14.448 -4.612 -16.212 1.00 56.06 102 ILE A O 1
ATOM 801 N N . SER A 1 103 ? 14.588 -3.891 -18.323 1.00 57.84 103 SER A N 1
ATOM 802 C CA . SER A 1 103 ? 13.276 -3.239 -18.362 1.00 57.84 103 SER A CA 1
ATOM 803 C C . SER A 1 103 ? 12.101 -4.225 -18.378 1.00 57.84 103 SER A C 1
ATOM 805 O O . SER A 1 103 ? 11.088 -3.955 -17.738 1.00 57.84 103 SER A O 1
ATOM 807 N N . GLU A 1 104 ? 12.213 -5.351 -19.083 1.00 59.69 104 GLU A N 1
ATOM 808 C CA . GLU A 1 104 ? 11.205 -6.420 -19.068 1.00 59.69 104 GLU A CA 1
ATOM 809 C C . GLU A 1 104 ? 11.238 -7.173 -17.742 1.00 59.69 104 GLU A C 1
ATOM 811 O O . GLU A 1 104 ? 10.179 -7.428 -17.181 1.00 59.69 104 GLU A O 1
ATOM 816 N N . ALA A 1 105 ? 12.426 -7.423 -17.181 1.00 60.84 105 ALA A N 1
ATOM 817 C CA . ALA A 1 105 ? 12.564 -8.003 -15.845 1.00 60.84 105 ALA A CA 1
ATOM 818 C C . ALA A 1 105 ? 11.905 -7.118 -14.768 1.00 60.84 105 ALA A C 1
ATOM 820 O O . ALA A 1 105 ? 11.149 -7.616 -13.936 1.00 60.84 105 ALA A O 1
ATOM 821 N N . ASN A 1 106 ? 12.106 -5.795 -14.826 1.00 68.88 106 ASN A N 1
ATOM 822 C CA . ASN A 1 106 ? 11.460 -4.852 -13.909 1.00 68.88 106 ASN A CA 1
ATOM 823 C C . ASN A 1 106 ? 9.942 -4.766 -14.129 1.00 68.88 106 ASN A C 1
ATOM 825 O O . ASN A 1 106 ? 9.182 -4.767 -13.163 1.00 68.88 106 ASN A O 1
ATOM 829 N N . SER A 1 107 ? 9.477 -4.730 -15.381 1.00 74.00 107 SER A N 1
ATOM 830 C CA . SER A 1 107 ? 8.040 -4.728 -15.687 1.00 74.00 107 SER A CA 1
ATOM 831 C C . SER A 1 107 ? 7.355 -6.015 -15.213 1.00 74.00 107 SER A C 1
ATOM 833 O O . SER A 1 107 ? 6.294 -5.957 -14.594 1.00 74.00 107 SER A O 1
ATOM 835 N N . GLN A 1 108 ? 7.973 -7.174 -15.445 1.00 77.94 108 GLN A N 1
ATOM 836 C CA . GLN A 1 108 ? 7.486 -8.472 -14.976 1.00 77.94 108 GLN A CA 1
ATOM 837 C C . GLN A 1 108 ? 7.494 -8.565 -13.448 1.00 77.94 108 GLN A C 1
ATOM 839 O O . GLN A 1 108 ? 6.521 -9.047 -12.873 1.00 77.94 108 GLN A O 1
ATOM 844 N N . TYR A 1 109 ? 8.530 -8.052 -12.780 1.00 83.94 109 TYR A N 1
ATOM 845 C CA . TYR A 1 109 ? 8.581 -7.976 -11.321 1.00 83.94 109 TYR A CA 1
ATOM 846 C C . TYR A 1 109 ? 7.401 -7.173 -10.754 1.00 83.94 109 TYR A C 1
ATOM 848 O O . TYR A 1 109 ? 6.648 -7.684 -9.925 1.00 83.94 109 TYR A O 1
ATOM 856 N N . TYR A 1 110 ? 7.163 -5.955 -11.252 1.00 83.69 110 TYR A N 1
ATOM 857 C CA . TYR A 1 110 ? 6.032 -5.143 -10.787 1.00 83.69 110 TYR A CA 1
ATOM 858 C C . TYR A 1 110 ? 4.675 -5.766 -11.128 1.00 83.69 110 TYR A C 1
ATOM 860 O O . TYR A 1 110 ? 3.731 -5.655 -10.346 1.00 83.69 110 TYR A O 1
ATOM 868 N N . GLN A 1 111 ? 4.568 -6.463 -12.259 1.00 88.50 111 GLN A N 1
ATOM 869 C CA . GLN A 1 111 ? 3.353 -7.183 -12.631 1.00 88.50 111 GLN A CA 1
ATOM 870 C C . GLN A 1 111 ? 3.087 -8.387 -11.710 1.00 88.50 111 GLN A C 1
ATOM 872 O O . GLN A 1 111 ? 1.937 -8.630 -11.331 1.00 88.50 111 GLN A O 1
ATOM 877 N N . GLN A 1 112 ? 4.130 -9.107 -11.290 1.00 91.38 112 GLN A N 1
ATOM 878 C CA . GLN A 1 112 ? 4.024 -10.179 -10.297 1.00 91.38 112 GLN A CA 1
ATOM 879 C C . GLN A 1 112 ? 3.620 -9.634 -8.925 1.00 91.38 112 GLN A C 1
ATOM 881 O O . GLN A 1 112 ? 2.691 -10.163 -8.315 1.00 91.38 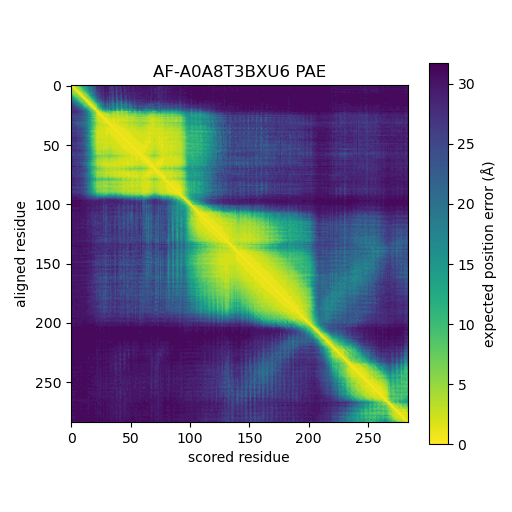112 GLN A O 1
ATOM 886 N N . GLU A 1 113 ? 4.246 -8.552 -8.459 1.00 92.44 113 GLU A N 1
ATOM 887 C CA . GLU A 1 113 ? 3.884 -7.904 -7.193 1.00 92.44 113 GLU A CA 1
ATOM 888 C C . GLU A 1 113 ? 2.436 -7.396 -7.209 1.00 92.44 113 GLU A C 1
ATOM 890 O O . GLU A 1 113 ? 1.668 -7.661 -6.282 1.00 92.44 113 GLU A O 1
ATOM 895 N N . ALA A 1 114 ? 2.002 -6.767 -8.305 1.00 93.00 114 ALA A N 1
ATOM 896 C CA . ALA A 1 114 ? 0.613 -6.351 -8.472 1.00 93.00 114 ALA A CA 1
ATOM 897 C C . ALA A 1 114 ? -0.360 -7.543 -8.434 1.00 93.00 114 ALA A C 1
ATOM 899 O O . ALA A 1 114 ? -1.440 -7.443 -7.851 1.00 93.00 114 ALA A O 1
ATOM 900 N N . THR A 1 115 ? 0.017 -8.682 -9.019 1.00 95.00 115 THR A N 1
ATOM 901 C CA . THR A 1 115 ? -0.801 -9.905 -9.000 1.00 95.00 115 THR A CA 1
ATOM 902 C C . THR A 1 115 ? -0.908 -10.479 -7.587 1.00 95.00 115 THR A C 1
ATOM 904 O O . THR A 1 115 ? -2.012 -10.796 -7.142 1.00 95.00 115 THR A O 1
ATOM 907 N N . LYS A 1 116 ? 0.203 -10.530 -6.839 1.00 96.12 116 LYS A N 1
ATOM 908 C CA . LYS A 1 116 ? 0.209 -10.953 -5.429 1.00 96.12 116 LYS A CA 1
ATOM 909 C C . LYS A 1 116 ? -0.700 -10.069 -4.578 1.00 96.12 116 LYS A C 1
ATOM 911 O O . LYS A 1 116 ? -1.517 -10.587 -3.820 1.00 96.12 116 LYS A O 1
ATOM 916 N N . LEU A 1 117 ? -0.612 -8.748 -4.736 1.00 96.44 117 LEU A N 1
ATOM 917 C CA . LEU A 1 117 ? -1.462 -7.803 -4.007 1.00 96.44 117 LEU A CA 1
ATOM 918 C C . LEU A 1 117 ? -2.945 -7.981 -4.356 1.00 96.44 117 LEU A C 1
ATOM 920 O O . LEU A 1 117 ? -3.786 -8.028 -3.461 1.00 96.44 117 LEU A O 1
ATOM 924 N N . ARG A 1 118 ? -3.286 -8.158 -5.639 1.00 96.31 118 ARG A N 1
ATOM 925 C CA . ARG A 1 118 ? -4.670 -8.443 -6.065 1.00 96.31 118 ARG A CA 1
ATOM 926 C C . ARG A 1 118 ? -5.205 -9.740 -5.459 1.00 96.31 118 ARG A C 1
ATOM 928 O O . ARG A 1 118 ? -6.361 -9.788 -5.035 1.00 96.31 118 ARG A O 1
ATOM 935 N N . GLN A 1 119 ? -4.370 -10.772 -5.376 1.00 96.56 119 GLN A N 1
ATOM 936 C CA . GLN A 1 119 ? -4.743 -12.032 -4.744 1.00 96.56 119 GLN A CA 1
ATOM 937 C C . GLN A 1 119 ? -4.961 -11.863 -3.235 1.00 96.56 119 GLN A C 1
ATOM 939 O O . GLN A 1 119 ? -5.952 -12.361 -2.707 1.00 96.56 119 GLN A O 1
ATOM 944 N N . GLN A 1 120 ? -4.106 -11.101 -2.544 1.00 96.69 120 GLN A N 1
ATOM 945 C CA . GLN A 1 120 ? -4.303 -10.773 -1.127 1.00 96.69 120 GLN A CA 1
ATOM 946 C C . GLN A 1 120 ? -5.611 -10.012 -0.887 1.00 96.69 120 GLN A C 1
ATOM 948 O O . GLN A 1 120 ? -6.355 -10.367 0.024 1.00 96.69 120 GLN A O 1
ATOM 953 N N . ILE A 1 121 ? -5.930 -9.022 -1.727 1.00 96.56 121 ILE A N 1
ATOM 954 C CA . ILE A 1 121 ? -7.198 -8.279 -1.657 1.00 96.56 121 ILE A CA 1
ATOM 955 C C . ILE A 1 121 ? -8.382 -9.232 -1.814 1.00 96.56 121 ILE A C 1
ATOM 957 O O . ILE A 1 121 ? -9.300 -9.208 -0.999 1.00 96.56 121 ILE A O 1
ATOM 961 N N . THR A 1 122 ? -8.336 -10.108 -2.817 1.00 95.75 122 THR A N 1
ATOM 962 C CA . THR A 1 122 ? -9.403 -11.086 -3.072 1.00 95.75 122 THR A CA 1
ATOM 963 C C . THR A 1 122 ? -9.574 -12.038 -1.884 1.00 95.75 122 THR A C 1
ATOM 965 O O . THR A 1 122 ? -10.691 -12.280 -1.431 1.00 95.75 122 THR A O 1
ATOM 968 N N . ASN A 1 123 ? -8.470 -12.524 -1.313 1.00 94.19 123 ASN A N 1
ATOM 969 C CA . ASN A 1 123 ? -8.491 -13.401 -0.143 1.00 94.19 123 ASN A CA 1
ATOM 970 C C . ASN A 1 123 ? -9.076 -12.700 1.091 1.00 94.19 123 ASN A C 1
ATOM 972 O O . ASN A 1 123 ? -9.881 -13.293 1.810 1.00 94.19 123 ASN A O 1
ATOM 976 N N . LEU A 1 124 ? -8.707 -11.438 1.329 1.00 94.31 124 LEU A N 1
ATOM 977 C CA . LEU A 1 124 ? -9.258 -10.634 2.422 1.00 94.31 124 LEU A CA 1
ATOM 978 C C . LEU A 1 124 ? -10.752 -10.367 2.228 1.00 94.31 124 LEU A C 1
ATOM 980 O O . LEU A 1 124 ? -11.523 -10.519 3.172 1.00 94.31 124 LEU A O 1
ATOM 984 N N . GLN A 1 125 ? -11.177 -10.025 1.012 1.00 94.62 125 GLN A N 1
ATOM 985 C CA . GLN A 1 125 ? -12.588 -9.811 0.686 1.00 94.62 125 GLN A CA 1
ATOM 986 C C . GLN A 1 125 ? -13.415 -11.085 0.884 1.00 94.62 125 GLN A C 1
ATO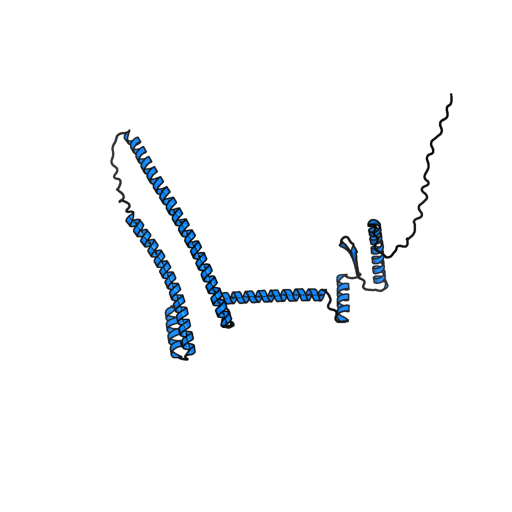M 988 O O . GLN A 1 125 ? -14.472 -11.032 1.512 1.00 94.62 125 GLN A O 1
ATOM 993 N N . ASN A 1 126 ? -12.911 -12.235 0.431 1.00 92.31 126 ASN A N 1
ATOM 994 C CA . ASN A 1 126 ? -13.559 -13.527 0.650 1.00 92.31 126 ASN A CA 1
ATOM 995 C C . ASN A 1 126 ? -13.615 -13.884 2.139 1.00 92.31 126 ASN A C 1
ATOM 997 O O . ASN A 1 126 ? -14.664 -14.283 2.633 1.00 92.31 126 ASN A O 1
ATOM 1001 N N . SER A 1 127 ? -12.532 -13.667 2.894 1.00 91.19 127 SER A N 1
ATOM 1002 C CA . SER A 1 127 ? -12.563 -13.862 4.348 1.00 91.19 127 SER A CA 1
ATOM 1003 C C . SER A 1 127 ? -13.597 -12.960 5.023 1.00 91.19 127 SER A C 1
ATOM 1005 O O . SER A 1 127 ? -14.219 -13.397 5.989 1.00 91.19 127 SER A O 1
ATOM 1007 N N . ASN A 1 128 ? -13.768 -11.719 4.562 1.00 92.38 128 ASN A N 1
ATOM 1008 C CA . ASN A 1 128 ? -14.723 -10.786 5.155 1.00 92.38 128 ASN A CA 1
ATOM 1009 C C . ASN A 1 128 ? -16.170 -11.211 4.861 1.00 92.38 128 ASN A C 1
ATOM 1011 O O . ASN A 1 128 ? -16.999 -11.238 5.763 1.00 92.38 128 ASN A O 1
ATOM 1015 N N . ARG A 1 129 ? -16.447 -11.652 3.628 1.00 91.88 129 ARG A N 1
ATOM 1016 C CA . ARG A 1 129 ? -17.730 -12.266 3.250 1.00 91.88 129 ARG A CA 1
ATOM 1017 C C . ARG A 1 129 ? -18.072 -13.471 4.120 1.00 91.88 129 ARG A C 1
ATOM 1019 O O . ARG A 1 129 ? -19.161 -13.530 4.677 1.00 91.88 129 ARG A O 1
ATOM 1026 N N . ASN A 1 130 ? -17.112 -14.372 4.316 1.00 91.38 130 ASN A N 1
ATOM 1027 C CA . ASN A 1 130 ? -17.315 -15.553 5.151 1.00 91.38 130 ASN A CA 1
ATOM 1028 C C . ASN A 1 130 ? -17.617 -15.164 6.608 1.00 91.38 130 ASN A C 1
ATOM 1030 O O . ASN A 1 130 ? -18.508 -15.737 7.225 1.00 91.38 130 ASN A O 1
ATOM 1034 N N . LEU A 1 131 ? -16.923 -14.158 7.160 1.00 89.25 131 LEU A N 1
ATOM 1035 C CA . LEU A 1 131 ? -17.204 -13.637 8.508 1.00 89.25 131 LEU A CA 1
ATOM 1036 C C . LEU A 1 131 ? -18.611 -13.035 8.637 1.00 89.25 131 LEU A C 1
ATOM 1038 O O . LEU A 1 131 ? -19.182 -13.088 9.723 1.00 89.25 131 LEU A O 1
ATOM 1042 N N . LEU A 1 132 ? -19.163 -12.493 7.550 1.00 89.62 132 LEU A N 1
ATOM 1043 C CA . LEU A 1 132 ? -20.531 -11.970 7.482 1.00 89.62 132 LEU A CA 1
ATOM 1044 C C . LEU A 1 132 ? -21.590 -13.057 7.233 1.00 89.62 132 LEU A C 1
ATOM 1046 O O . LEU A 1 132 ? -22.780 -12.761 7.266 1.00 89.62 132 LEU A O 1
ATOM 1050 N N . GLY A 1 133 ? -21.176 -14.309 7.030 1.00 86.75 133 GLY A N 1
ATOM 1051 C CA . GLY A 1 133 ? -22.075 -15.439 6.805 1.00 86.75 133 GLY A CA 1
ATOM 1052 C C . GLY A 1 133 ? -22.406 -15.724 5.338 1.00 86.75 133 GLY A C 1
ATOM 1053 O O . GLY A 1 133 ? -23.221 -16.605 5.067 1.00 86.75 133 GLY A O 1
ATOM 1054 N N . ASP A 1 134 ? -21.754 -15.044 4.395 1.00 88.19 134 ASP A N 1
ATOM 1055 C CA . ASP A 1 134 ? -21.908 -15.297 2.962 1.00 88.19 134 ASP A CA 1
ATOM 1056 C C . ASP A 1 134 ? -21.013 -16.451 2.484 1.00 88.19 134 ASP A C 1
ATOM 1058 O O . ASP A 1 134 ? -19.978 -16.752 3.076 1.00 88.19 134 ASP A O 1
ATOM 1062 N N . ALA A 1 135 ? -21.399 -17.090 1.371 1.00 86.88 135 ALA A N 1
ATOM 1063 C CA . ALA A 1 135 ? -20.619 -18.116 0.657 1.00 86.88 135 ALA A CA 1
ATOM 1064 C C . ALA A 1 135 ? -20.153 -19.335 1.495 1.00 86.88 135 ALA A C 1
ATOM 1066 O O . ALA A 1 135 ? -19.300 -20.110 1.054 1.00 86.88 135 ALA A O 1
ATOM 1067 N N . LEU A 1 136 ? -20.763 -19.568 2.664 1.00 87.94 136 LEU A N 1
ATOM 1068 C CA . LEU A 1 136 ? -20.400 -20.651 3.588 1.00 87.94 136 LEU A CA 1
ATOM 1069 C C . LEU A 1 136 ? -20.585 -22.057 2.999 1.00 87.94 136 LEU A C 1
ATOM 1071 O O . LEU A 1 136 ? -19.899 -22.988 3.410 1.00 87.94 136 LEU A O 1
ATOM 1075 N N . THR A 1 137 ? -21.486 -22.217 2.026 1.00 87.50 137 THR A N 1
ATOM 1076 C CA . THR A 1 137 ? -21.763 -23.499 1.349 1.00 87.50 137 THR A CA 1
ATOM 1077 C C . THR A 1 137 ? -20.556 -24.052 0.596 1.00 87.50 137 THR A C 1
ATOM 1079 O O . THR A 1 137 ? -20.460 -25.257 0.389 1.00 87.50 137 THR A O 1
ATOM 1082 N N . THR A 1 138 ? -19.628 -23.179 0.201 1.00 88.44 138 THR A N 1
ATOM 1083 C CA . THR A 1 138 ? -18.411 -23.544 -0.537 1.00 88.44 138 THR A CA 1
ATOM 1084 C C . THR A 1 138 ? -17.218 -23.834 0.377 1.00 88.44 138 THR A C 1
ATOM 1086 O O . THR A 1 138 ? -16.159 -24.238 -0.101 1.00 88.44 138 THR A O 1
ATOM 1089 N N . MET A 1 139 ? -17.371 -23.646 1.694 1.00 88.69 139 MET A N 1
ATOM 1090 C CA . MET A 1 139 ? -16.308 -23.878 2.669 1.00 88.69 139 MET A CA 1
ATOM 1091 C C . MET A 1 139 ? -16.256 -25.338 3.118 1.00 88.69 139 MET A C 1
ATOM 1093 O O . MET A 1 139 ? -17.275 -26.015 3.251 1.00 88.69 139 MET A O 1
ATOM 1097 N N . SER A 1 140 ? -15.052 -25.819 3.433 1.00 93.00 140 SER A N 1
ATOM 1098 C CA . SER A 1 140 ? -14.900 -27.124 4.070 1.00 93.00 140 SER A CA 1
ATOM 1099 C C . SER A 1 140 ? -15.415 -27.092 5.517 1.00 93.00 140 SER A C 1
ATOM 1101 O O . SER A 1 140 ? -15.364 -26.063 6.194 1.00 93.00 140 SER A O 1
ATOM 1103 N N . LEU A 1 141 ? -15.846 -28.244 6.043 1.00 91.69 141 LEU A N 1
ATOM 1104 C CA . LEU A 1 141 ? -16.284 -28.363 7.444 1.00 91.69 141 LEU A CA 1
ATOM 1105 C C . LEU A 1 141 ? -15.196 -27.943 8.446 1.00 91.69 141 LEU A C 1
ATOM 1107 O O . LEU A 1 141 ? -15.500 -27.390 9.503 1.00 91.69 141 LEU A O 1
ATOM 1111 N N . ARG A 1 142 ? -13.922 -28.197 8.118 1.00 94.88 142 ARG A N 1
ATOM 1112 C CA . ARG A 1 142 ? -12.783 -27.789 8.950 1.00 94.88 142 ARG A CA 1
ATOM 1113 C C . ARG A 1 142 ? -12.692 -26.268 9.027 1.00 94.88 142 ARG A C 1
ATOM 1115 O O . ARG A 1 142 ? -12.569 -25.731 10.126 1.00 94.88 142 ARG A O 1
ATOM 1122 N N . ASP A 1 143 ? -12.769 -25.595 7.884 1.00 91.81 143 ASP A N 1
ATOM 1123 C CA . ASP A 1 143 ? -12.646 -24.138 7.808 1.00 91.81 143 ASP A CA 1
ATOM 1124 C C . ASP A 1 143 ? -13.860 -23.450 8.436 1.00 91.81 143 ASP A C 1
ATOM 1126 O O . ASP A 1 143 ? -13.712 -22.441 9.125 1.00 91.81 143 ASP A O 1
ATOM 1130 N N . LEU A 1 144 ? -15.050 -24.039 8.286 1.00 92.88 144 LEU A N 1
ATOM 1131 C CA . LEU A 1 144 ? -16.271 -23.554 8.923 1.00 92.88 144 LEU A CA 1
ATOM 1132 C C . LEU A 1 144 ? -16.179 -23.621 10.456 1.00 92.88 144 LEU A C 1
ATOM 1134 O O . LEU A 1 144 ? -16.493 -22.646 11.134 1.00 92.88 144 LEU A O 1
ATOM 1138 N N . LYS A 1 145 ? -15.659 -24.724 11.013 1.00 94.50 145 LYS A N 1
ATOM 1139 C CA . LYS A 1 145 ? -15.421 -24.853 12.462 1.00 94.50 145 LYS A CA 1
ATOM 1140 C C . LYS A 1 145 ? -14.378 -23.851 12.974 1.00 94.50 145 LYS A C 1
ATOM 1142 O O . LYS A 1 145 ? -14.504 -23.306 14.073 1.00 94.50 145 LYS A O 1
ATOM 1147 N N . GLN A 1 146 ? -13.330 -23.593 12.190 1.00 95.19 146 GLN A N 1
ATOM 1148 C CA . GLN A 1 146 ? -12.339 -22.567 12.528 1.00 95.19 146 GLN A CA 1
ATOM 1149 C C . GLN A 1 146 ? -12.949 -21.160 12.515 1.00 95.19 146 GLN A C 1
ATOM 1151 O O . GLN A 1 146 ? -12.643 -20.354 13.397 1.00 95.19 146 GLN A O 1
ATOM 1156 N N . LEU A 1 147 ? -13.811 -20.869 11.539 1.00 93.75 147 LEU A N 1
ATOM 1157 C CA . LEU A 1 147 ? -14.534 -19.606 11.436 1.00 93.75 147 LEU A CA 1
ATOM 1158 C C . LEU A 1 147 ? -15.460 -19.391 12.639 1.00 93.75 147 LEU A C 1
ATOM 1160 O O . LEU A 1 147 ? -15.389 -18.338 13.268 1.00 93.75 147 LEU A O 1
ATOM 1164 N N . GLU A 1 148 ? -16.242 -20.405 13.010 1.00 93.06 148 GLU A N 1
ATOM 1165 C CA . GLU A 1 148 ? -17.096 -20.410 14.205 1.00 93.06 148 GLU A CA 1
ATOM 1166 C C . GLU A 1 148 ? -16.284 -20.093 15.468 1.00 93.06 148 GLU A C 1
ATOM 1168 O O . GLU A 1 148 ? -16.566 -19.119 16.164 1.00 93.06 148 GLU A O 1
ATOM 1173 N N . THR A 1 149 ? -15.180 -20.812 15.693 1.00 96.56 149 THR A N 1
ATOM 1174 C CA . THR A 1 149 ? -14.298 -20.581 16.853 1.00 96.56 149 THR A CA 1
ATOM 1175 C C . THR A 1 149 ? -13.730 -19.153 16.873 1.00 96.56 149 THR A C 1
ATOM 1177 O O . THR A 1 149 ? -13.543 -18.554 17.937 1.00 96.56 149 THR A O 1
ATOM 1180 N N . ARG A 1 150 ? -13.407 -18.583 15.703 1.00 94.50 150 ARG A N 1
ATOM 1181 C CA . ARG A 1 150 ? -12.926 -17.195 15.595 1.00 94.50 150 ARG A CA 1
ATOM 1182 C C . ARG A 1 150 ? -14.028 -16.193 15.937 1.00 94.50 150 ARG A C 1
ATOM 1184 O O . ARG A 1 150 ? -13.746 -15.240 16.665 1.00 94.50 150 ARG A O 1
ATOM 1191 N N . LEU A 1 151 ? -15.248 -16.409 15.447 1.00 93.94 151 LEU A N 1
ATOM 1192 C CA . LEU A 1 151 ? -16.403 -15.555 15.724 1.00 93.94 151 LEU A CA 1
ATOM 1193 C C . LEU A 1 151 ? -16.792 -15.598 17.203 1.00 93.94 151 LEU A C 1
ATOM 1195 O O . LEU A 1 151 ? -16.947 -14.544 17.812 1.00 93.94 151 LEU A O 1
ATOM 1199 N N . GLU A 1 152 ? -16.841 -16.780 17.817 1.00 95.56 152 GLU A N 1
ATOM 1200 C CA . GLU A 1 152 ? -17.116 -16.938 19.251 1.00 95.56 152 GLU A CA 1
ATOM 1201 C C . GLU A 1 152 ? -16.115 -16.163 20.114 1.00 95.56 152 GLU A C 1
ATOM 1203 O O . GLU A 1 152 ? -16.498 -15.397 21.001 1.00 95.56 152 GLU A O 1
ATOM 1208 N N . LYS A 1 153 ? -14.815 -16.295 19.817 1.00 96.69 153 LYS A N 1
ATOM 1209 C CA . LYS A 1 153 ? -13.765 -15.527 20.502 1.00 96.69 153 LYS A CA 1
ATOM 1210 C C . LYS A 1 153 ? -13.944 -14.020 20.309 1.00 96.69 153 LYS A C 1
ATOM 1212 O O . LYS A 1 153 ? -13.745 -13.265 21.260 1.00 96.69 153 LYS A O 1
ATOM 1217 N N . GLY A 1 154 ? -14.302 -13.577 19.103 1.00 93.50 154 GLY A N 1
ATOM 1218 C CA . GLY A 1 154 ? -14.571 -12.169 18.802 1.00 93.50 154 GLY A CA 1
ATOM 1219 C C . GLY A 1 154 ? -15.755 -11.618 19.598 1.00 93.50 154 GLY A C 1
ATOM 1220 O O . GLY A 1 154 ? -15.624 -10.596 20.270 1.00 93.50 154 GLY A O 1
ATOM 1221 N N . ILE A 1 155 ? -16.878 -12.336 19.598 1.00 95.38 155 ILE A N 1
ATOM 1222 C CA . ILE A 1 155 ? -18.097 -11.964 20.327 1.00 95.38 155 ILE A CA 1
ATOM 1223 C C . ILE A 1 155 ? -17.833 -11.904 21.833 1.00 95.38 155 ILE A C 1
ATOM 1225 O O . ILE A 1 155 ? -18.233 -10.939 22.483 1.00 95.38 155 ILE A O 1
ATOM 1229 N N . ASN A 1 156 ? -17.119 -12.885 22.390 1.00 95.88 156 ASN A N 1
ATOM 1230 C CA . ASN A 1 156 ? -16.785 -12.894 23.814 1.00 95.88 156 ASN A CA 1
ATOM 1231 C C . ASN A 1 156 ? -15.915 -11.691 24.208 1.00 95.88 156 ASN A C 1
ATOM 1233 O O . ASN A 1 156 ? -16.173 -11.068 25.237 1.00 95.88 156 ASN A O 1
ATOM 1237 N N . LYS A 1 157 ? -14.944 -11.303 23.370 1.00 96.38 157 LYS A N 1
ATOM 1238 C CA . LYS A 1 157 ? -14.138 -10.089 23.593 1.00 96.38 157 LYS A CA 1
ATOM 1239 C C . LYS A 1 157 ? -14.988 -8.820 23.568 1.00 96.38 157 LYS A C 1
ATOM 1241 O O . LYS A 1 157 ? -14.867 -7.997 24.471 1.00 96.38 157 LYS A O 1
ATOM 1246 N N . ILE A 1 158 ? -15.857 -8.676 22.566 1.00 93.31 158 ILE A N 1
ATOM 1247 C CA . ILE A 1 158 ? -16.752 -7.515 22.444 1.00 93.31 158 ILE A CA 1
ATOM 1248 C C . ILE A 1 158 ? -17.676 -7.430 23.661 1.00 93.31 158 ILE A C 1
ATOM 1250 O O . ILE A 1 158 ? -17.803 -6.366 24.261 1.00 93.31 158 ILE A O 1
ATOM 1254 N N . ARG A 1 159 ? -18.280 -8.553 24.065 1.00 96.06 159 ARG A N 1
ATOM 1255 C CA . ARG A 1 159 ? -19.161 -8.622 25.236 1.00 96.06 159 ARG A CA 1
ATOM 1256 C C . ARG A 1 159 ? -18.426 -8.237 26.515 1.00 96.06 159 ARG A C 1
ATOM 1258 O O . ARG A 1 159 ? -18.933 -7.405 27.257 1.00 96.06 159 ARG A O 1
ATOM 1265 N N . SER A 1 160 ? -17.235 -8.793 26.742 1.00 96.12 160 SER A N 1
ATOM 1266 C CA . SER A 1 160 ? -16.412 -8.462 27.908 1.00 96.12 160 SER A CA 1
ATOM 1267 C C . SER A 1 160 ? -16.099 -6.969 27.957 1.00 96.12 160 SER A C 1
ATOM 1269 O O . SER A 1 160 ? -16.276 -6.351 29.001 1.00 96.12 160 SER A O 1
ATOM 1271 N N . LYS A 1 161 ? -15.690 -6.374 26.827 1.00 96.38 161 LYS A N 1
ATOM 1272 C CA . LYS A 1 161 ? -15.359 -4.947 26.787 1.00 96.38 161 LYS A CA 1
ATOM 1273 C C . LYS A 1 161 ? -16.587 -4.062 26.978 1.00 96.38 161 LYS A C 1
ATOM 1275 O O . LYS A 1 161 ? -16.513 -3.062 27.679 1.00 96.38 161 LYS A O 1
ATOM 1280 N N . LYS A 1 162 ? -17.724 -4.434 26.384 1.00 90.12 162 LYS A N 1
ATOM 1281 C CA . LYS A 1 162 ? -18.988 -3.720 26.588 1.00 90.12 162 LYS A CA 1
ATOM 1282 C C . LYS A 1 162 ? -19.410 -3.767 28.057 1.00 90.12 162 LYS A C 1
ATOM 1284 O O . LYS A 1 162 ? -19.835 -2.748 28.579 1.00 90.12 162 LYS A O 1
ATOM 1289 N N . ASN A 1 163 ? -19.252 -4.914 28.715 1.00 93.75 163 ASN A N 1
ATOM 1290 C CA . ASN A 1 163 ? -19.575 -5.057 30.131 1.00 93.75 163 ASN A CA 1
ATOM 1291 C C . ASN A 1 163 ? -18.662 -4.199 31.018 1.00 93.75 163 ASN A C 1
ATOM 1293 O O . ASN A 1 163 ? -19.144 -3.497 31.893 1.00 93.75 163 ASN A O 1
ATOM 1297 N N . GLU A 1 164 ? -17.356 -4.201 30.748 1.00 96.38 164 GLU A N 1
ATOM 1298 C CA . GLU A 1 164 ? -16.382 -3.344 31.437 1.00 96.38 164 GLU A CA 1
ATOM 1299 C C . GLU A 1 164 ? -16.751 -1.853 31.328 1.00 96.38 164 GLU A C 1
ATOM 1301 O O . GLU A 1 164 ? -16.755 -1.145 32.330 1.00 96.38 164 GLU A O 1
ATOM 1306 N N . LEU A 1 165 ? -17.114 -1.387 30.127 1.00 92.69 165 LEU A N 1
ATOM 1307 C CA . LEU A 1 165 ? -17.523 0.004 29.906 1.00 92.69 165 LEU A CA 1
ATOM 1308 C C . LEU A 1 165 ? -18.852 0.344 30.592 1.00 92.69 165 LEU A C 1
ATOM 1310 O O . LEU A 1 165 ? -18.982 1.428 31.146 1.00 92.69 165 LEU A O 1
ATOM 1314 N N . LEU A 1 166 ? -19.822 -0.575 30.575 1.00 91.56 166 LEU A N 1
ATOM 1315 C CA . LEU A 1 166 ? -21.095 -0.387 31.275 1.00 91.56 166 LEU A CA 1
ATOM 1316 C C . LEU A 1 166 ? -20.895 -0.286 32.789 1.00 91.56 166 LEU A C 1
ATOM 1318 O O . LEU A 1 166 ? -21.491 0.584 33.412 1.00 91.56 166 LEU A O 1
ATOM 1322 N N . HIS A 1 167 ? -20.038 -1.128 33.373 1.00 93.38 167 HIS A N 1
ATOM 1323 C CA . HIS A 1 167 ? -19.704 -1.034 34.795 1.00 93.38 167 HIS A CA 1
ATOM 1324 C C . HIS A 1 167 ? -19.057 0.308 35.139 1.00 93.38 167 HIS A C 1
ATOM 1326 O O . HIS A 1 167 ? -19.494 0.962 36.078 1.00 93.38 167 HIS A O 1
ATOM 1332 N N . ALA A 1 168 ? -18.092 0.760 34.335 1.00 93.94 168 ALA A N 1
ATOM 1333 C CA . ALA A 1 168 ? -17.463 2.060 34.546 1.00 93.94 168 ALA A CA 1
ATOM 1334 C C . ALA A 1 168 ? -18.471 3.227 34.480 1.00 93.94 168 ALA A C 1
ATOM 1336 O O . ALA A 1 168 ? -18.365 4.174 35.258 1.00 93.94 168 ALA A O 1
AT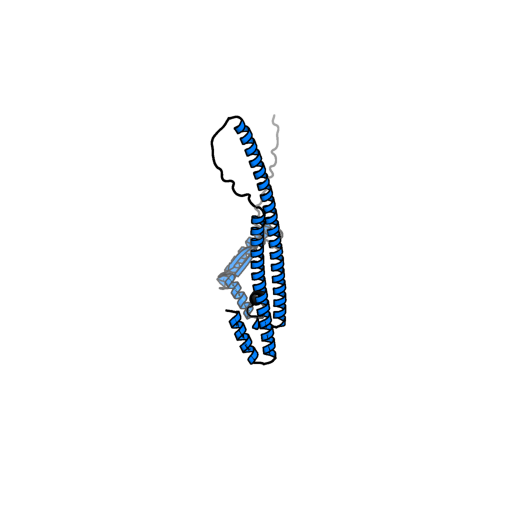OM 1337 N N . GLU A 1 169 ? -19.456 3.157 33.578 1.00 86.50 169 GLU A N 1
ATOM 1338 C CA . GLU A 1 169 ? -20.513 4.170 33.467 1.00 86.50 169 GLU A CA 1
ATOM 1339 C C . GLU A 1 169 ? -21.450 4.159 34.683 1.00 86.50 169 GLU A C 1
ATOM 1341 O O . GLU A 1 169 ? -21.785 5.217 35.213 1.00 86.50 169 GLU A O 1
ATOM 1346 N N . ILE A 1 170 ? -21.839 2.971 35.163 1.00 92.25 170 ILE A N 1
ATOM 1347 C CA . ILE A 1 170 ? -22.661 2.824 36.373 1.00 92.25 170 ILE A CA 1
ATOM 1348 C C . ILE A 1 170 ? -21.936 3.420 37.582 1.00 92.25 170 ILE A C 1
ATOM 1350 O O . ILE A 1 170 ? -22.520 4.236 38.294 1.00 92.25 170 ILE A O 1
ATOM 1354 N N . ASP A 1 171 ? -20.660 3.080 37.777 1.00 94.06 171 ASP A N 1
ATOM 1355 C CA . ASP A 1 171 ? -19.855 3.592 38.890 1.00 94.06 171 ASP A CA 1
ATOM 1356 C C . ASP A 1 171 ? -19.742 5.127 38.840 1.00 94.06 171 ASP A C 1
ATOM 1358 O O . ASP A 1 171 ? -19.831 5.813 39.865 1.00 94.06 171 ASP A O 1
ATOM 1362 N N . TYR A 1 172 ? -19.586 5.691 37.638 1.00 95.00 172 TYR A N 1
ATOM 1363 C CA . TYR A 1 172 ? -19.551 7.138 37.432 1.00 95.00 172 TYR A CA 1
ATOM 1364 C C . TYR A 1 172 ? -20.891 7.806 37.779 1.00 95.00 172 TYR A C 1
ATOM 1366 O O . TYR A 1 172 ? -20.910 8.815 38.493 1.00 95.00 172 TYR A O 1
ATOM 1374 N N . MET A 1 173 ? -22.010 7.238 37.319 1.00 89.94 173 MET A N 1
ATOM 1375 C CA . MET A 1 173 ? -23.353 7.746 37.614 1.00 89.94 173 MET A CA 1
ATOM 1376 C C . MET A 1 173 ? -23.676 7.679 39.110 1.00 89.94 173 MET A C 1
ATOM 1378 O O . MET A 1 173 ? -24.144 8.670 39.666 1.00 89.94 173 MET A O 1
ATOM 1382 N N . GLN A 1 174 ? -23.360 6.568 39.780 1.00 91.25 174 GLN A N 1
ATOM 1383 C CA . GLN A 1 174 ? -23.579 6.401 41.222 1.00 91.25 174 GLN A CA 1
ATOM 1384 C C . GLN A 1 174 ? -22.775 7.407 42.047 1.00 91.25 174 GLN A C 1
ATOM 1386 O O . GLN A 1 174 ? -23.293 8.007 42.989 1.00 91.25 174 GLN A O 1
ATOM 1391 N N . LYS A 1 175 ? -21.512 7.648 41.674 1.00 95.94 175 LYS A N 1
ATOM 1392 C CA . LYS A 1 175 ? -20.695 8.670 42.333 1.00 95.94 175 LYS A CA 1
ATOM 1393 C C . LYS A 1 175 ? -21.300 10.064 42.168 1.00 95.94 175 LYS A C 1
ATOM 1395 O O . LYS A 1 175 ? -21.408 10.809 43.137 1.00 95.94 175 LYS A O 1
ATOM 1400 N N . ARG A 1 176 ? -21.738 10.399 40.952 1.00 90.25 176 ARG A N 1
ATOM 1401 C CA . ARG A 1 176 ? -22.377 11.686 40.662 1.00 90.25 176 ARG A CA 1
ATOM 1402 C C . ARG A 1 176 ? -23.692 11.864 41.422 1.00 90.25 176 ARG A C 1
ATOM 1404 O O . ARG A 1 176 ? -23.982 12.970 41.872 1.00 90.25 176 ARG A O 1
ATOM 1411 N N . GLU A 1 177 ? -24.482 10.804 41.560 1.00 86.19 177 GLU A N 1
ATOM 1412 C CA . GLU A 1 177 ? -25.697 10.813 42.373 1.00 86.19 177 GLU A CA 1
ATOM 1413 C C . GLU A 1 177 ? -25.373 11.118 43.840 1.00 86.19 177 GLU A C 1
ATOM 1415 O O . GLU A 1 177 ? -25.988 12.006 44.426 1.00 86.19 177 GLU A O 1
ATOM 1420 N N . MET A 1 178 ? -24.368 10.448 44.409 1.00 92.25 178 MET A N 1
ATOM 1421 C CA . MET A 1 178 ? -23.932 10.670 45.790 1.00 92.25 178 MET A CA 1
ATOM 1422 C C . MET A 1 178 ? -23.454 12.111 46.030 1.00 92.25 178 MET A C 1
ATOM 1424 O O . MET A 1 178 ? -23.836 12.728 47.029 1.00 92.25 178 MET A O 1
ATOM 1428 N N . ASP A 1 179 ? -22.665 12.669 45.110 1.00 93.31 179 ASP A N 1
ATOM 1429 C CA . ASP A 1 179 ? -22.200 14.059 45.186 1.00 93.31 179 ASP A CA 1
ATOM 1430 C C . ASP A 1 179 ? -23.397 15.033 45.166 1.00 93.31 179 ASP A C 1
ATOM 1432 O O . ASP A 1 179 ? -23.525 15.897 46.034 1.00 93.31 179 ASP A O 1
ATOM 1436 N N . LEU A 1 180 ? -24.350 14.832 44.245 1.00 90.94 180 LEU A N 1
ATOM 1437 C CA . LEU A 1 180 ? -25.559 15.659 44.148 1.00 90.94 180 LEU A CA 1
ATOM 1438 C C . LEU A 1 180 ? -26.478 15.526 45.367 1.00 90.94 180 LEU A C 1
ATOM 1440 O O . LEU A 1 180 ? -27.088 16.513 45.782 1.00 90.94 180 LEU A O 1
ATOM 1444 N N . GLN A 1 181 ? -26.615 14.330 45.941 1.00 93.06 181 GLN A N 1
ATOM 1445 C CA . GLN A 1 181 ? -27.381 14.122 47.172 1.00 93.06 181 GLN A CA 1
ATOM 1446 C C . GLN A 1 181 ? -26.730 14.857 48.351 1.00 93.06 181 GLN A C 1
ATOM 1448 O O . GLN A 1 181 ? -27.430 15.501 49.136 1.00 93.06 181 GLN A O 1
ATOM 1453 N N . THR A 1 182 ? -25.398 14.826 48.431 1.00 94.81 182 THR A N 1
ATOM 1454 C CA . THR A 1 182 ? -24.620 15.537 49.454 1.00 94.81 182 THR A CA 1
ATOM 1455 C C . THR A 1 182 ? -24.811 17.051 49.337 1.00 94.81 182 THR A C 1
ATOM 1457 O O . THR A 1 182 ? -25.160 17.706 50.324 1.00 94.81 182 THR A O 1
ATOM 1460 N N . ASP A 1 183 ? -24.681 17.601 48.128 1.00 91.25 183 ASP A N 1
ATOM 1461 C CA . ASP A 1 183 ? -24.899 19.026 47.858 1.00 91.25 183 ASP A CA 1
ATOM 1462 C C . ASP A 1 183 ? -26.342 19.452 48.165 1.00 91.25 183 ASP A C 1
ATOM 1464 O O . ASP A 1 183 ? -26.575 20.481 48.804 1.00 91.25 183 ASP A O 1
ATOM 1468 N N . ASN A 1 184 ? -27.333 18.642 47.778 1.00 91.88 184 ASN A N 1
ATOM 1469 C CA . ASN A 1 184 ? -28.738 18.907 48.092 1.00 91.88 184 ASN A CA 1
ATOM 1470 C C . ASN A 1 184 ? -28.998 18.931 49.602 1.00 91.88 184 ASN A C 1
ATOM 1472 O O . ASN A 1 184 ? -29.720 19.805 50.087 1.00 91.88 184 ASN A O 1
ATOM 1476 N N . MET A 1 185 ? -28.415 17.998 50.358 1.00 95.31 185 MET A N 1
ATOM 1477 C CA . MET A 1 185 ? -28.541 17.976 51.816 1.00 95.31 185 MET A CA 1
ATOM 1478 C C . MET A 1 185 ? -27.910 19.226 52.444 1.00 95.31 185 MET A C 1
ATOM 1480 O O . MET A 1 185 ? -28.513 19.856 53.315 1.00 95.31 185 MET A O 1
ATOM 1484 N N . TYR A 1 186 ? -26.738 19.638 51.957 1.00 96.00 186 TYR A N 1
ATOM 1485 C CA . TYR A 1 186 ? -26.075 20.865 52.394 1.00 96.00 186 TYR A CA 1
ATOM 1486 C C . TYR A 1 186 ? -26.917 22.121 52.128 1.00 96.00 186 TYR A C 1
ATOM 1488 O O . TYR A 1 186 ? -27.076 22.964 53.014 1.00 96.00 186 TYR A O 1
ATOM 1496 N N . LEU A 1 187 ? -27.498 22.239 50.931 1.00 93.50 187 LEU A N 1
ATOM 1497 C CA . LEU A 1 187 ? -28.357 23.367 50.568 1.00 93.50 187 LEU A CA 1
ATOM 1498 C C . LEU A 1 187 ? -29.629 23.416 51.420 1.00 93.50 187 LEU A C 1
ATOM 1500 O O . LEU A 1 187 ? -29.992 24.491 51.892 1.00 93.50 187 LEU A O 1
ATOM 1504 N N . ARG A 1 188 ? -30.271 22.270 51.682 1.00 92.94 188 ARG A N 1
ATOM 1505 C CA . ARG A 1 188 ? -31.446 22.191 52.570 1.00 92.94 188 ARG A CA 1
ATOM 1506 C C . ARG A 1 188 ? -31.128 22.663 53.988 1.00 92.94 188 ARG A C 1
ATOM 1508 O O . ARG A 1 188 ? -31.898 23.441 54.547 1.00 92.94 188 ARG A O 1
ATOM 1515 N N . ASN A 1 189 ? -29.979 22.262 54.535 1.00 93.62 189 ASN A N 1
ATOM 1516 C CA . ASN A 1 189 ? -29.527 22.737 55.845 1.00 93.62 189 ASN A CA 1
ATOM 1517 C C . ASN A 1 189 ? -29.313 24.258 55.845 1.00 93.62 189 ASN A C 1
ATOM 1519 O O . ASN A 1 189 ? -29.820 24.949 56.725 1.00 93.62 189 ASN A O 1
ATOM 1523 N N . LYS A 1 190 ? -28.655 24.801 54.811 1.00 93.75 190 LYS A N 1
ATOM 1524 C CA . LYS A 1 190 ? -28.470 26.252 54.664 1.00 93.75 190 LYS A CA 1
ATOM 1525 C C . LYS A 1 190 ? -29.778 27.028 54.552 1.00 93.75 190 LYS A C 1
ATOM 1527 O O . LYS A 1 190 ? -29.869 28.119 55.108 1.00 93.75 190 LYS A O 1
ATOM 1532 N N . ILE A 1 191 ? -30.764 26.502 53.824 1.00 92.25 191 ILE A N 1
ATOM 1533 C CA . ILE A 1 191 ? -32.085 27.131 53.702 1.00 92.25 191 ILE A CA 1
ATOM 1534 C C . ILE A 1 191 ? -32.749 27.193 55.079 1.00 92.25 191 ILE A C 1
ATOM 1536 O O . ILE A 1 191 ? -33.123 28.280 55.505 1.00 92.25 191 ILE A O 1
ATOM 1540 N N . SER A 1 192 ? -32.782 26.075 55.812 1.00 92.19 192 SER A N 1
ATOM 1541 C CA . SER A 1 192 ? -33.319 26.022 57.180 1.00 92.19 192 SER A CA 1
ATOM 1542 C C . SER A 1 192 ? -32.619 27.013 58.123 1.00 92.19 192 SER A C 1
ATOM 1544 O O . SER A 1 192 ? -33.273 27.683 58.921 1.00 92.19 192 SER A O 1
ATOM 1546 N N . ASP A 1 193 ? -31.292 27.134 58.051 1.00 89.19 193 ASP A N 1
ATOM 1547 C CA . ASP A 1 193 ? -30.546 28.092 58.879 1.00 89.19 193 ASP A CA 1
ATOM 1548 C C . ASP A 1 193 ? -30.882 29.548 58.523 1.00 89.19 193 ASP A C 1
ATOM 1550 O O . ASP A 1 193 ? -31.031 30.392 59.410 1.00 89.19 193 ASP A O 1
ATOM 1554 N N . ASN A 1 194 ? -31.052 29.848 57.233 1.00 88.56 194 ASN A N 1
ATOM 1555 C CA . ASN A 1 194 ? -31.405 31.186 56.767 1.00 88.56 194 ASN A CA 1
ATOM 1556 C C . ASN A 1 194 ? -32.861 31.548 57.115 1.00 88.56 194 ASN A C 1
ATOM 1558 O O . ASN A 1 194 ? -33.128 32.668 57.542 1.00 88.56 194 ASN A O 1
ATOM 1562 N N . GLU A 1 195 ? -33.792 30.597 57.011 1.00 87.81 195 GLU A N 1
ATOM 1563 C CA . GLU A 1 195 ? -35.184 30.746 57.459 1.00 87.81 195 GLU A CA 1
ATOM 1564 C C . GLU A 1 195 ? -35.255 31.024 58.966 1.00 87.81 195 GLU A C 1
ATOM 1566 O O . GLU A 1 195 ? -35.958 31.939 59.399 1.00 87.81 195 GLU A O 1
ATOM 1571 N N . ARG A 1 196 ? -34.466 30.307 59.779 1.00 84.94 196 ARG A N 1
ATOM 1572 C CA . ARG A 1 196 ? -34.344 30.581 61.221 1.00 84.94 196 ARG A CA 1
ATOM 1573 C C . ARG A 1 196 ? -33.787 31.976 61.494 1.00 84.94 196 ARG A C 1
ATOM 1575 O O . ARG A 1 196 ? -34.290 32.658 62.387 1.00 84.94 196 ARG A O 1
ATOM 1582 N N . ALA A 1 197 ? -32.779 32.419 60.742 1.00 80.38 197 ALA A N 1
ATOM 1583 C CA . ALA A 1 197 ? -32.225 33.766 60.875 1.00 80.38 197 ALA A CA 1
ATOM 1584 C C . ALA A 1 197 ? -33.248 34.856 60.495 1.00 80.38 197 ALA A C 1
ATOM 1586 O O . ALA A 1 197 ? -33.352 35.869 61.189 1.00 80.38 197 ALA A O 1
ATOM 1587 N N . GLN A 1 198 ? -34.053 34.633 59.453 1.00 74.88 198 GLN A N 1
ATOM 1588 C CA . GLN A 1 198 ? -35.138 35.535 59.053 1.00 74.88 198 GLN A CA 1
ATOM 1589 C C . GLN A 1 198 ? -36.268 35.579 60.089 1.00 74.88 198 GLN A C 1
ATOM 1591 O O . GLN A 1 198 ? -36.748 36.663 60.411 1.00 74.88 198 GLN A O 1
ATOM 1596 N N . GLN A 1 199 ? -36.648 34.443 60.683 1.00 67.94 199 GLN A N 1
ATOM 1597 C CA . GLN A 1 199 ? -37.621 34.406 61.784 1.00 67.94 199 GLN A CA 1
ATOM 1598 C C . GLN A 1 199 ? -37.128 35.186 63.014 1.00 67.94 199 GLN A C 1
ATOM 1600 O O . GLN A 1 199 ? -37.908 35.910 63.629 1.00 67.94 199 GLN A O 1
ATOM 1605 N N . HIS A 1 200 ? -35.831 35.121 63.338 1.00 64.88 200 HIS A N 1
ATOM 1606 C CA . HIS A 1 200 ? -35.241 35.939 64.407 1.00 64.88 200 HIS A CA 1
ATOM 1607 C C . HIS A 1 200 ? -35.243 37.441 64.075 1.00 64.88 200 HIS A C 1
ATOM 1609 O O . HIS A 1 200 ? -35.398 38.257 64.980 1.00 64.88 200 HIS A O 1
ATOM 1615 N N . GLN A 1 201 ? -35.115 37.825 62.800 1.00 59.31 201 GLN A N 1
ATOM 1616 C CA . GLN A 1 201 ? -35.268 39.224 62.376 1.00 59.31 201 GLN A CA 1
ATOM 1617 C C . GLN A 1 201 ? -36.735 39.686 62.399 1.00 59.31 201 GLN A C 1
ATOM 1619 O O . GLN A 1 201 ? -37.007 40.829 62.762 1.00 59.31 201 GLN A O 1
ATOM 1624 N N . HIS A 1 202 ? -37.684 38.806 62.066 1.00 52.69 202 HIS A N 1
ATOM 1625 C CA . HIS A 1 202 ? -39.117 39.118 62.035 1.00 52.69 202 HIS A CA 1
ATOM 1626 C C . HIS A 1 202 ? -39.757 39.165 63.438 1.00 52.69 202 HIS A C 1
ATOM 1628 O O . HIS A 1 202 ? -40.734 39.877 63.643 1.00 52.69 202 HIS A O 1
ATOM 1634 N N . MET A 1 203 ? -39.176 38.493 64.441 1.00 49.91 203 MET A N 1
ATOM 1635 C CA . MET A 1 203 ? -39.623 38.554 65.846 1.00 49.91 203 MET A CA 1
ATOM 1636 C C . MET A 1 203 ? -39.327 39.888 66.561 1.00 49.91 203 MET A C 1
ATOM 1638 O O . MET A 1 203 ? -39.742 40.063 67.705 1.00 49.91 203 MET A O 1
ATOM 1642 N N . ASN A 1 204 ? -38.680 40.854 65.896 1.00 52.72 204 ASN A N 1
AT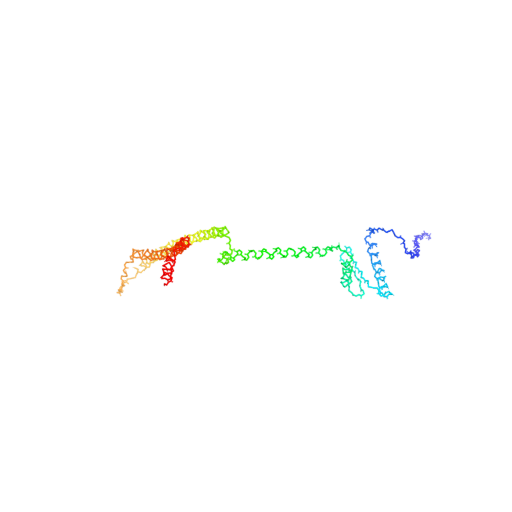OM 1643 C CA . ASN A 1 204 ? -38.515 42.221 66.407 1.00 52.72 204 ASN A CA 1
ATOM 1644 C C . ASN A 1 204 ? -39.621 43.200 65.958 1.00 52.72 204 ASN A C 1
ATOM 1646 O O . ASN A 1 204 ? -39.540 44.383 66.290 1.00 52.72 204 ASN A O 1
ATOM 1650 N N . ILE A 1 205 ? -40.663 42.748 65.243 1.00 47.00 205 ILE A N 1
ATOM 1651 C CA . ILE A 1 205 ? -41.828 43.576 64.877 1.00 47.00 205 ILE A CA 1
ATOM 1652 C C . ILE A 1 205 ? -43.126 42.753 65.075 1.00 47.00 205 ILE A C 1
ATOM 1654 O O . ILE A 1 205 ? -43.308 41.695 64.485 1.00 47.00 205 ILE A O 1
ATOM 1658 N N . LEU A 1 206 ? -44.001 43.225 65.971 1.00 40.12 206 LEU A N 1
ATOM 1659 C CA . LEU A 1 206 ? -45.2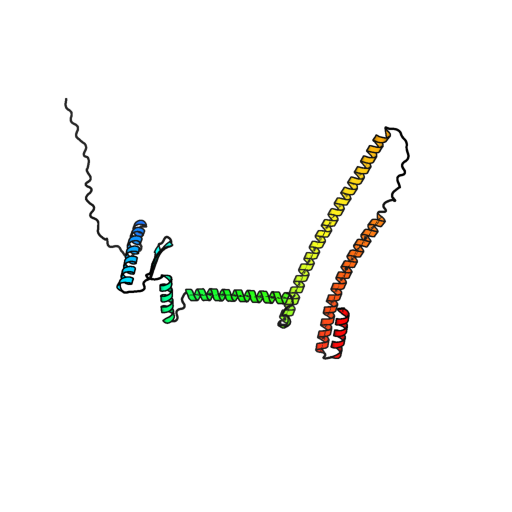43 42.592 66.478 1.00 40.12 206 LEU A CA 1
ATOM 1660 C C . LEU A 1 206 ? -46.432 42.648 65.462 1.00 40.12 206 LEU A C 1
ATOM 1662 O O . LEU A 1 206 ? -46.279 43.258 64.408 1.00 40.12 206 LEU A O 1
ATOM 1666 N N . PRO A 1 207 ? -47.611 42.020 65.716 1.00 63.88 207 PRO A N 1
ATOM 1667 C CA . PRO A 1 207 ? -48.057 40.806 65.028 1.00 63.88 207 PRO A CA 1
ATOM 1668 C C . PRO A 1 207 ? -49.361 40.995 64.213 1.00 63.88 207 PRO A C 1
ATOM 1670 O O . PRO A 1 207 ? -49.907 42.090 64.121 1.00 63.88 207 PRO A O 1
ATOM 1673 N N . SER A 1 208 ? -49.915 39.861 63.761 1.00 42.72 208 SER A N 1
ATOM 1674 C CA . SER A 1 208 ? -51.287 39.602 63.279 1.00 42.72 208 SER A CA 1
ATOM 1675 C C . SER A 1 208 ? -51.532 39.704 61.768 1.00 42.72 208 SER A C 1
ATOM 1677 O O . SER A 1 208 ? -51.561 40.771 61.170 1.00 42.72 208 SER A O 1
ATOM 1679 N N . THR A 1 209 ? -51.778 38.558 61.134 1.00 37.00 209 THR A N 1
ATOM 1680 C CA . THR A 1 209 ? -53.098 38.131 60.628 1.00 37.00 209 THR A CA 1
ATOM 1681 C C . THR A 1 209 ? -52.945 36.819 59.853 1.00 37.00 209 THR A C 1
ATOM 1683 O O . THR A 1 209 ? -51.875 36.469 59.366 1.00 37.00 209 THR A O 1
ATOM 1686 N N . SER A 1 210 ? -54.029 36.058 59.855 1.00 48.75 210 SER A N 1
ATOM 1687 C CA . SER A 1 210 ? -54.251 34.743 59.256 1.00 48.75 210 SER A CA 1
ATOM 1688 C C . SER A 1 210 ? -53.705 34.546 57.836 1.00 48.75 210 SER A C 1
ATOM 1690 O O . SER A 1 210 ? -54.081 35.285 56.929 1.00 48.75 210 SER A O 1
ATOM 1692 N N . ALA A 1 211 ? -52.970 33.454 57.622 1.00 38.00 211 ALA A N 1
ATOM 1693 C CA . ALA A 1 211 ? -52.925 32.760 56.339 1.00 38.00 211 ALA A CA 1
ATOM 1694 C C . ALA A 1 211 ? -52.769 31.258 56.601 1.00 38.00 211 ALA A C 1
ATOM 1696 O O . ALA A 1 211 ? -51.741 30.794 57.095 1.00 38.00 211 ALA A O 1
ATOM 1697 N N . GLU A 1 212 ? -53.839 30.524 56.321 1.00 42.44 212 GLU A N 1
ATOM 1698 C CA . GLU A 1 212 ? -53.830 29.079 56.139 1.00 42.44 212 GLU A CA 1
ATOM 1699 C C . GLU A 1 212 ? -52.745 28.726 55.112 1.00 42.44 212 GLU A C 1
ATOM 1701 O O . GLU A 1 212 ? -52.807 29.158 53.963 1.00 42.44 212 GLU A O 1
ATOM 1706 N N . TYR A 1 213 ? -51.735 27.966 55.524 1.00 40.94 213 TYR A N 1
ATOM 1707 C CA . TYR A 1 213 ? -50.852 27.263 54.602 1.00 40.94 213 TYR A CA 1
ATOM 1708 C C . TYR A 1 213 ? -51.072 25.778 54.842 1.00 40.94 213 TYR A C 1
ATOM 1710 O O . TYR A 1 213 ? -50.798 25.266 55.929 1.00 40.94 213 TYR A O 1
ATOM 1718 N N . GLU A 1 214 ? -51.640 25.116 53.835 1.00 37.91 214 GLU A N 1
ATOM 1719 C CA . GLU A 1 214 ? -51.797 23.670 53.787 1.00 37.91 214 GLU A CA 1
ATOM 1720 C C . GLU A 1 214 ? -50.482 22.995 54.179 1.00 37.91 214 GLU A C 1
ATOM 1722 O O . GLU A 1 214 ? -49.436 23.188 53.554 1.00 37.91 214 GLU A O 1
ATOM 1727 N N . VAL A 1 215 ? -50.548 22.181 55.230 1.00 44.38 215 VAL A N 1
ATOM 1728 C CA . VAL A 1 215 ? -49.502 21.222 55.560 1.00 44.38 215 VAL A CA 1
ATOM 1729 C C . VAL A 1 215 ? -49.427 20.249 54.385 1.00 44.38 215 VAL A C 1
ATOM 1731 O O . VAL A 1 215 ? -50.248 19.340 54.271 1.00 44.38 215 VAL A O 1
ATOM 1734 N N . MET A 1 216 ? -48.459 20.452 53.485 1.00 44.19 216 MET A N 1
ATOM 1735 C CA . MET A 1 216 ? -48.083 19.423 52.516 1.00 44.19 216 MET A CA 1
ATOM 1736 C C . MET A 1 216 ? -47.767 18.146 53.309 1.00 44.19 216 MET A C 1
ATOM 1738 O O . MET A 1 216 ? -47.055 18.227 54.317 1.00 44.19 216 MET A O 1
ATOM 1742 N N . PRO A 1 217 ? -48.299 16.977 52.905 1.00 46.53 217 PRO A N 1
ATOM 1743 C CA . PRO A 1 217 ? -48.117 15.756 53.671 1.00 46.53 217 PRO A CA 1
ATOM 1744 C C . PRO A 1 217 ? -46.618 15.442 53.800 1.00 46.53 217 PRO A C 1
ATOM 1746 O O . PRO A 1 217 ? -45.839 15.808 52.911 1.00 46.53 217 PRO A O 1
ATOM 1749 N N . PRO A 1 218 ? -46.189 14.773 54.890 1.00 47.47 218 PRO A N 1
ATOM 1750 C CA . PRO A 1 218 ? -44.791 14.420 55.071 1.00 47.47 218 PRO A CA 1
ATOM 1751 C C . PRO A 1 218 ? -44.350 13.599 53.863 1.00 47.47 218 PRO A C 1
ATOM 1753 O O . PRO A 1 218 ? -44.994 12.610 53.512 1.00 47.47 218 PRO A O 1
ATOM 1756 N N . PHE A 1 219 ? -43.275 14.029 53.207 1.00 47.31 219 PHE A N 1
ATOM 1757 C CA . PHE A 1 219 ? -42.700 13.292 52.094 1.00 47.31 219 PHE A CA 1
ATOM 1758 C C . PHE A 1 219 ? -42.168 11.962 52.636 1.00 47.31 219 PHE A C 1
ATOM 1760 O O . PHE A 1 219 ? -41.142 11.923 53.316 1.00 47.31 219 PHE A O 1
ATOM 1767 N N . ASP A 1 220 ? -42.914 10.882 52.406 1.00 42.47 220 ASP A N 1
ATOM 1768 C CA . ASP A 1 220 ? -42.557 9.557 52.895 1.00 42.47 220 ASP A CA 1
ATOM 1769 C C . ASP A 1 220 ? -41.454 8.966 52.006 1.00 42.47 220 ASP A C 1
ATOM 1771 O O . ASP A 1 220 ? -41.706 8.427 50.924 1.00 42.47 220 ASP A O 1
ATOM 1775 N N . SER A 1 221 ? -40.204 9.086 52.463 1.00 47.78 221 SER A N 1
ATOM 1776 C CA . SER A 1 221 ? -39.007 8.566 51.789 1.00 47.78 221 SER A CA 1
ATOM 1777 C C . SER A 1 221 ? -39.082 7.066 51.484 1.00 47.78 221 SER A C 1
ATOM 1779 O O . SER A 1 221 ? -38.378 6.595 50.590 1.00 47.78 221 SER A O 1
ATOM 1781 N N . ARG A 1 222 ? -39.948 6.305 52.175 1.00 48.62 222 ARG A N 1
ATOM 1782 C CA . ARG A 1 222 ? -40.178 4.889 51.857 1.00 48.62 222 ARG A CA 1
ATOM 1783 C C . ARG A 1 222 ? -40.943 4.696 50.554 1.00 48.62 222 ARG A C 1
ATOM 1785 O O . ARG A 1 222 ? -40.623 3.770 49.823 1.00 48.62 222 ARG A O 1
ATOM 1792 N N . SER A 1 223 ? -41.884 5.578 50.220 1.00 35.91 223 SER A N 1
ATOM 1793 C CA . SER A 1 223 ? -42.660 5.471 48.979 1.00 35.91 223 SER A CA 1
ATOM 1794 C C . SER A 1 223 ? -41.796 5.762 47.743 1.00 35.91 223 SER A C 1
ATOM 1796 O O . SER A 1 223 ? -41.878 5.047 46.749 1.00 35.91 223 SER A O 1
ATOM 1798 N N . PHE A 1 224 ? -40.879 6.737 47.818 1.00 43.31 224 PHE A N 1
ATOM 1799 C CA . PHE A 1 224 ? -39.974 7.063 46.704 1.00 43.31 224 PHE A CA 1
ATOM 1800 C C . PHE A 1 224 ? -38.890 5.999 46.478 1.00 43.31 224 PHE A C 1
ATOM 1802 O O . PHE A 1 224 ? -38.615 5.649 45.332 1.00 43.31 224 PHE A O 1
ATOM 1809 N N . LEU A 1 225 ? -38.314 5.439 47.551 1.00 47.06 225 LEU A N 1
ATOM 1810 C CA . LEU A 1 225 ? -37.375 4.319 47.437 1.00 47.06 225 LEU A CA 1
ATOM 1811 C C . LEU A 1 225 ? -38.070 3.052 46.923 1.00 47.06 225 LEU A C 1
ATOM 1813 O O . LEU A 1 225 ? -37.518 2.404 46.047 1.00 47.06 225 LEU A O 1
ATOM 1817 N N . GLN A 1 226 ? -39.302 2.756 47.358 1.00 38.22 226 GLN A N 1
ATOM 1818 C CA . GLN A 1 226 ? -40.080 1.621 46.844 1.00 38.22 226 GLN A CA 1
ATOM 1819 C C . GLN A 1 226 ? -40.445 1.797 45.358 1.00 38.22 226 GLN A C 1
ATOM 1821 O O . GLN A 1 226 ? -40.396 0.838 44.597 1.00 38.22 226 GLN A O 1
ATOM 1826 N N . VAL A 1 227 ? -40.780 3.014 44.912 1.00 41.34 227 VAL A N 1
ATOM 1827 C CA . VAL A 1 227 ? -41.080 3.301 43.497 1.00 41.34 227 VAL A CA 1
ATOM 1828 C C . VAL A 1 227 ? -39.814 3.287 42.629 1.00 41.34 227 VAL A C 1
ATOM 1830 O O . VAL A 1 227 ? -39.871 2.793 41.509 1.00 41.34 227 VAL A O 1
ATOM 1833 N N . MET A 1 228 ? -38.664 3.755 43.127 1.00 40.84 228 MET A N 1
ATOM 1834 C CA . MET A 1 228 ? -37.380 3.667 42.410 1.00 40.84 228 MET A CA 1
ATOM 1835 C C . MET A 1 228 ? -36.828 2.239 42.378 1.00 40.84 228 MET A C 1
ATOM 1837 O O . MET A 1 228 ? -36.305 1.821 41.350 1.00 40.84 228 MET A O 1
ATOM 1841 N N . GLU A 1 229 ? -36.986 1.467 43.455 1.00 38.72 229 GLU A N 1
ATOM 1842 C CA . GLU A 1 229 ? -36.616 0.050 43.509 1.00 38.72 229 GLU A CA 1
ATOM 1843 C C . GLU A 1 229 ? -37.523 -0.781 42.589 1.00 38.72 229 GLU A C 1
ATOM 1845 O O . GLU A 1 229 ? -37.019 -1.604 41.831 1.00 38.72 229 GLU A O 1
ATOM 1850 N N . ASN A 1 230 ? -38.827 -0.485 42.525 1.00 37.03 230 ASN A N 1
ATOM 1851 C CA . ASN A 1 230 ? -39.747 -1.123 41.578 1.00 37.03 230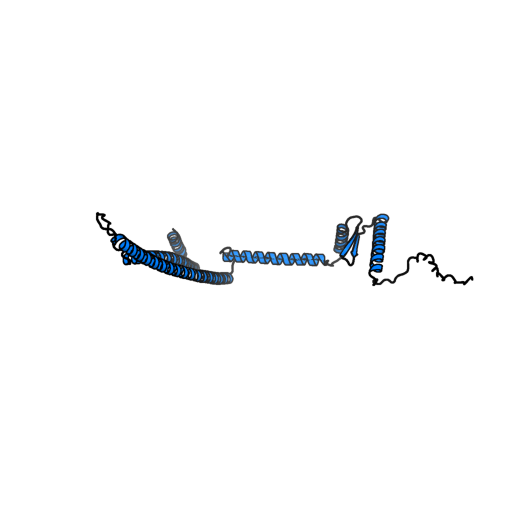 ASN A CA 1
ATOM 1852 C C . ASN A 1 230 ? -39.482 -0.703 40.118 1.00 37.03 230 ASN A C 1
ATOM 1854 O O . ASN A 1 230 ? -39.412 -1.570 39.261 1.00 37.03 230 ASN A O 1
ATOM 1858 N N . CYS A 1 231 ? -39.232 0.578 39.817 1.00 37.69 231 CYS A N 1
ATOM 1859 C CA . CYS A 1 231 ? -38.896 1.033 38.455 1.00 37.69 231 CYS A CA 1
ATOM 1860 C C . CYS A 1 231 ? -37.536 0.508 37.959 1.00 37.69 231 CYS A C 1
ATOM 1862 O O . CYS A 1 231 ? -37.359 0.262 36.764 1.00 37.69 231 CYS A O 1
ATOM 1864 N N . CYS A 1 232 ? -36.559 0.353 38.859 1.00 42.31 232 CYS A N 1
ATOM 1865 C CA . CYS A 1 232 ? -35.244 -0.183 38.517 1.00 42.31 232 CYS A CA 1
ATOM 1866 C C . CYS A 1 232 ? -35.299 -1.709 38.351 1.00 42.31 232 CYS A C 1
ATOM 1868 O O . CYS A 1 232 ? -34.719 -2.225 37.396 1.00 42.31 232 CYS A O 1
ATOM 1870 N N . ASN A 1 233 ? -36.066 -2.409 39.197 1.00 42.25 233 ASN A N 1
ATOM 1871 C CA . ASN A 1 233 ? -36.322 -3.843 39.054 1.00 42.25 233 ASN A CA 1
ATOM 1872 C C . ASN A 1 233 ? -37.161 -4.153 37.809 1.00 42.25 233 ASN A C 1
ATOM 1874 O O . ASN A 1 233 ? -36.799 -5.067 37.082 1.00 42.25 233 ASN A O 1
ATOM 1878 N N . ASP A 1 234 ? -38.175 -3.349 37.477 1.00 43.09 234 ASP A N 1
ATOM 1879 C CA . ASP A 1 234 ? -38.963 -3.516 36.249 1.00 43.09 234 ASP A CA 1
ATOM 1880 C C . ASP A 1 234 ? -38.094 -3.327 34.994 1.00 43.09 234 ASP A C 1
ATOM 1882 O O . ASP A 1 234 ? -38.204 -4.095 34.044 1.00 43.09 234 ASP A O 1
ATOM 1886 N N . SER A 1 235 ? -37.161 -2.366 34.990 1.00 48.25 235 SER A N 1
ATOM 1887 C CA . SER A 1 235 ? -36.231 -2.144 33.868 1.00 48.25 235 SER A CA 1
ATOM 1888 C C . SER A 1 235 ? -35.173 -3.251 33.737 1.00 48.25 235 SER A C 1
ATOM 1890 O O . SER A 1 235 ? -34.844 -3.682 32.626 1.00 48.25 235 SER A O 1
ATOM 1892 N N . LEU A 1 236 ? -34.661 -3.764 34.863 1.00 50.53 236 LEU A N 1
ATOM 1893 C CA . LEU A 1 236 ? -33.717 -4.886 34.894 1.00 50.53 236 LEU A CA 1
ATOM 1894 C C . LEU A 1 236 ? -34.388 -6.210 34.532 1.00 50.53 236 LEU A C 1
ATOM 1896 O O . LEU A 1 236 ? -33.809 -6.968 33.757 1.00 50.53 236 LEU A O 1
ATOM 1900 N N . ASP A 1 237 ? -35.604 -6.464 35.010 1.00 52.16 237 ASP A N 1
ATOM 1901 C CA . ASP A 1 237 ? -36.403 -7.632 34.642 1.00 52.16 237 ASP A CA 1
ATOM 1902 C C . ASP A 1 237 ? -36.856 -7.555 33.188 1.00 52.16 237 ASP A C 1
ATOM 1904 O O . ASP A 1 237 ? -36.874 -8.576 32.505 1.00 52.16 237 ASP A O 1
ATOM 1908 N N . GLN A 1 238 ? -37.125 -6.363 32.652 1.00 51.41 238 GLN A N 1
ATOM 1909 C CA . GLN A 1 238 ? -37.450 -6.185 31.238 1.00 51.41 238 GLN A CA 1
ATOM 1910 C C . GLN A 1 238 ? -36.215 -6.374 30.345 1.00 51.41 238 GLN A C 1
ATOM 1912 O O . GLN A 1 238 ? -36.301 -7.066 29.329 1.00 51.41 238 GLN A O 1
ATOM 1917 N N . MET A 1 239 ? -35.037 -5.889 30.756 1.00 52.06 239 MET A N 1
ATOM 1918 C CA . MET A 1 239 ? -33.772 -6.183 30.070 1.00 52.06 239 MET A CA 1
ATOM 1919 C C . MET A 1 239 ? -33.359 -7.653 30.189 1.00 52.06 239 MET A C 1
ATOM 1921 O O . MET A 1 239 ? -32.911 -8.238 29.202 1.00 52.06 239 MET A O 1
ATOM 1925 N N . LEU A 1 240 ? -33.515 -8.283 31.355 1.00 54.84 240 LEU A N 1
ATOM 1926 C CA . LEU A 1 240 ? -33.251 -9.709 31.551 1.00 54.84 240 LEU A CA 1
ATOM 1927 C C . LEU A 1 240 ? -34.259 -10.562 30.786 1.00 54.84 240 LEU A C 1
ATOM 1929 O O . LEU A 1 240 ? -33.861 -11.560 30.191 1.00 54.84 240 LEU A O 1
ATOM 1933 N N . ALA A 1 241 ? -35.530 -10.165 30.717 1.00 56.47 241 ALA A N 1
ATOM 1934 C CA . ALA A 1 241 ? -36.544 -10.828 29.910 1.00 56.47 241 ALA A CA 1
ATOM 1935 C C . ALA A 1 241 ? -36.229 -10.708 28.417 1.00 56.47 241 ALA A C 1
ATOM 1937 O O . ALA A 1 241 ? -36.304 -11.715 27.715 1.00 56.47 241 ALA A O 1
ATOM 1938 N N . GLU A 1 242 ? -35.809 -9.541 27.920 1.00 57.81 242 GLU A N 1
ATOM 1939 C CA . GLU A 1 242 ? -35.357 -9.391 26.532 1.00 57.81 242 GLU A CA 1
ATOM 1940 C C . GLU A 1 242 ? -34.085 -10.196 26.252 1.00 57.81 242 GLU A C 1
ATOM 1942 O O . GLU A 1 242 ? -34.001 -10.896 25.238 1.00 57.81 242 GLU A O 1
ATOM 1947 N N . PHE A 1 243 ? -33.122 -10.184 27.173 1.00 55.62 243 PHE A N 1
ATOM 1948 C CA . PHE A 1 243 ? -31.884 -10.944 27.051 1.00 55.62 243 PHE A CA 1
ATOM 1949 C C . PHE A 1 243 ? -32.146 -12.455 27.075 1.00 55.62 243 PHE A C 1
ATOM 1951 O O . PHE A 1 243 ? -31.617 -13.188 26.240 1.00 55.62 243 PHE A O 1
ATOM 1958 N N . LEU A 1 244 ? -33.022 -12.935 27.960 1.00 55.41 244 LEU A N 1
ATOM 1959 C CA . LEU A 1 244 ? -33.461 -14.329 28.022 1.00 55.41 244 LEU A CA 1
ATOM 1960 C C . LEU A 1 244 ? -34.317 -14.711 26.813 1.00 55.41 244 LEU A C 1
ATOM 1962 O O . LEU A 1 244 ? -34.208 -15.839 26.340 1.00 55.41 244 LEU A O 1
ATOM 1966 N N . LYS A 1 245 ? -35.122 -13.798 26.258 1.00 60.69 245 LYS A N 1
ATOM 1967 C CA . LYS A 1 245 ? -35.879 -14.010 25.012 1.00 60.69 245 LYS A CA 1
ATOM 1968 C C . LYS A 1 245 ? -34.928 -14.151 23.825 1.00 60.69 245 LYS A C 1
ATOM 1970 O O . LYS A 1 245 ? -35.123 -15.036 22.993 1.00 60.69 245 LYS A O 1
ATOM 1975 N N . TYR A 1 246 ? -33.855 -13.361 23.786 1.00 58.50 246 TYR A N 1
ATOM 1976 C CA . TYR A 1 246 ? -32.810 -13.457 22.767 1.00 58.50 246 TYR A CA 1
ATOM 1977 C C . TYR A 1 246 ? -31.976 -14.739 22.914 1.00 58.50 246 TYR A C 1
ATOM 1979 O O . TYR A 1 246 ? -31.759 -15.455 21.937 1.00 58.50 246 TYR A O 1
ATOM 1987 N N . GLN A 1 247 ? -31.582 -15.093 24.141 1.00 57.88 247 GLN A N 1
ATOM 1988 C CA . GLN A 1 247 ? -30.876 -16.344 24.438 1.00 57.88 247 GLN A CA 1
ATOM 1989 C C . GLN A 1 247 ? -31.738 -17.572 24.124 1.00 57.88 247 GLN A C 1
ATOM 1991 O O . GLN A 1 247 ? -31.251 -18.494 23.477 1.00 57.88 247 GLN A O 1
ATOM 1996 N N . LYS A 1 248 ? -33.029 -17.574 24.493 1.00 65.06 248 LYS A N 1
ATOM 1997 C CA . LYS A 1 248 ? -33.975 -18.648 24.146 1.00 65.06 248 LYS A CA 1
ATOM 1998 C C . LYS A 1 248 ? -34.170 -18.764 22.637 1.00 65.06 248 LYS A C 1
ATOM 2000 O O . LYS A 1 248 ? -34.155 -19.882 22.136 1.00 65.06 248 LYS A O 1
ATOM 2005 N N . LYS A 1 249 ? -34.276 -17.650 21.899 1.00 63.78 249 LYS A N 1
ATOM 2006 C CA . LYS A 1 249 ? -34.338 -17.672 20.425 1.00 63.78 249 LYS A CA 1
ATOM 2007 C C . LYS A 1 249 ? -33.082 -18.295 19.814 1.00 63.78 249 LYS A C 1
ATOM 2009 O O . LYS A 1 249 ? -33.202 -19.166 18.962 1.00 63.78 249 LYS A O 1
ATOM 2014 N N . ILE A 1 250 ? -31.891 -17.919 20.282 1.00 66.62 250 ILE A N 1
ATOM 2015 C CA . ILE A 1 250 ? -30.628 -18.506 19.804 1.00 66.62 250 ILE A CA 1
ATOM 2016 C C . ILE A 1 250 ? -30.558 -20.001 20.133 1.00 66.62 250 ILE A C 1
ATOM 2018 O O . ILE A 1 250 ? -30.255 -20.806 19.254 1.00 66.62 250 ILE A O 1
ATOM 2022 N N . TYR A 1 251 ? -30.871 -20.391 21.371 1.00 68.12 251 TYR A N 1
ATOM 2023 C CA . TYR A 1 251 ? -30.841 -21.795 21.784 1.00 68.12 251 TYR A CA 1
ATOM 2024 C C . TYR A 1 251 ? -31.840 -22.642 20.994 1.00 68.12 251 TYR A C 1
ATOM 2026 O O . TYR A 1 251 ? -31.506 -23.751 20.586 1.00 68.12 251 TYR A O 1
ATOM 2034 N N . LEU A 1 252 ? -33.034 -22.109 20.728 1.00 64.88 252 LEU A N 1
ATOM 2035 C CA . LEU A 1 252 ? -34.074 -22.787 19.963 1.00 64.88 252 LEU A CA 1
ATOM 2036 C C . LEU A 1 252 ? -33.689 -22.924 18.485 1.00 64.88 252 LEU A C 1
ATOM 2038 O O . LEU A 1 252 ? -33.831 -24.008 17.929 1.00 64.88 252 LEU A O 1
ATOM 2042 N N . VAL A 1 253 ? -33.106 -21.889 17.869 1.00 67.69 253 VAL A N 1
ATOM 2043 C CA . VAL A 1 253 ? -32.563 -21.967 16.499 1.00 67.69 253 VAL A CA 1
ATOM 2044 C C . VAL A 1 253 ? -31.446 -23.011 16.415 1.00 67.69 253 VAL A C 1
ATOM 2046 O O . VAL A 1 253 ? -31.432 -23.839 15.502 1.00 67.69 253 VAL A O 1
ATOM 2049 N N . CYS A 1 254 ? -30.538 -23.033 17.392 1.00 68.19 254 CYS A N 1
ATOM 2050 C CA . CYS A 1 254 ? -29.478 -24.035 17.469 1.00 68.19 254 CYS A CA 1
ATOM 2051 C C . CYS A 1 254 ? -30.028 -25.453 17.698 1.00 68.19 254 CYS A C 1
ATOM 2053 O O . CYS A 1 254 ? -29.530 -26.406 17.098 1.00 68.19 254 CYS A O 1
ATOM 2055 N N . PHE A 1 255 ? -31.063 -25.606 18.527 1.00 70.50 255 PHE A N 1
ATOM 2056 C CA . PHE A 1 255 ? -31.699 -26.889 18.818 1.00 70.50 255 PHE A CA 1
ATOM 2057 C C . PHE A 1 255 ? -32.460 -27.437 17.607 1.00 70.50 255 PHE A C 1
ATOM 2059 O O . PHE A 1 255 ? -32.220 -28.576 17.211 1.00 70.50 255 PHE A O 1
ATOM 2066 N N . VAL A 1 256 ? -33.285 -26.616 16.950 1.00 64.75 256 VAL A N 1
ATOM 2067 C CA . VAL A 1 256 ? -34.013 -26.988 15.725 1.00 64.75 256 VAL A CA 1
ATOM 2068 C C . VAL A 1 256 ? -33.033 -27.364 14.616 1.00 64.75 256 VAL A C 1
ATOM 2070 O O . VAL A 1 256 ? -33.190 -28.403 13.979 1.00 64.75 256 VAL A O 1
ATOM 2073 N N . ARG A 1 257 ? -31.942 -26.606 14.447 1.00 66.12 257 ARG A N 1
ATOM 2074 C CA . ARG A 1 257 ? -30.879 -26.942 13.488 1.00 66.12 257 ARG A CA 1
ATOM 2075 C C . ARG A 1 257 ? -30.200 -28.279 13.804 1.00 66.12 257 ARG A C 1
ATOM 2077 O O . ARG A 1 257 ? -29.843 -29.017 12.886 1.00 66.12 257 ARG A O 1
ATOM 2084 N N . LYS A 1 258 ? -30.029 -28.611 15.087 1.00 69.56 258 LYS A N 1
ATOM 2085 C CA . LYS A 1 258 ? -29.439 -29.881 15.534 1.00 69.56 258 LYS A CA 1
ATOM 2086 C C . LYS A 1 258 ? -30.383 -31.064 15.292 1.00 69.56 258 LYS A C 1
ATOM 2088 O O . LYS A 1 258 ? -29.931 -32.084 14.784 1.00 69.56 258 LYS A O 1
ATOM 2093 N N . VAL A 1 259 ? -31.677 -30.911 15.579 1.00 63.41 259 VAL A N 1
ATOM 2094 C CA . VAL A 1 259 ? -32.715 -31.936 15.342 1.00 63.41 259 VAL A CA 1
ATOM 2095 C C . VAL A 1 259 ? -32.954 -32.162 13.844 1.00 63.41 259 VAL A C 1
ATOM 2097 O O . VAL A 1 259 ? -33.049 -33.309 13.405 1.00 63.41 259 VAL A O 1
ATOM 2100 N N . TRP A 1 260 ? -32.949 -31.097 13.039 1.00 65.12 260 TRP A N 1
ATOM 2101 C CA . TRP A 1 260 ? -33.049 -31.176 11.579 1.00 65.12 260 TRP A CA 1
ATOM 2102 C C . TRP A 1 260 ? -31.860 -31.930 10.964 1.00 65.12 260 TRP A C 1
ATOM 2104 O O . TRP A 1 260 ? -32.045 -32.855 10.173 1.00 65.12 260 TRP A O 1
ATOM 2114 N N . MET A 1 261 ? -30.631 -31.626 11.404 1.00 65.44 261 MET A N 1
ATOM 2115 C CA . MET A 1 261 ? -29.434 -32.368 10.983 1.00 65.44 261 MET A CA 1
ATOM 2116 C C . MET A 1 261 ? -29.419 -33.829 11.455 1.00 65.44 261 MET A C 1
ATOM 2118 O O . MET A 1 261 ? -28.823 -34.676 10.788 1.00 65.44 261 MET A O 1
ATOM 2122 N N . GLN A 1 262 ? -30.056 -34.141 12.587 1.00 62.25 262 GLN A N 1
ATOM 2123 C CA . GLN A 1 262 ? -30.194 -35.514 13.070 1.00 62.25 262 GLN A CA 1
ATOM 2124 C C . GLN A 1 262 ? -31.212 -36.301 12.219 1.00 62.25 262 GLN A C 1
ATOM 2126 O O . GLN A 1 262 ? -30.919 -37.429 11.836 1.00 62.25 262 GLN A O 1
ATOM 2131 N N . SER A 1 263 ? -32.352 -35.697 11.856 1.00 58.38 263 SER A N 1
ATOM 2132 C CA . SER A 1 263 ? -33.407 -36.342 11.045 1.00 58.38 263 SER A CA 1
ATOM 2133 C C . SER A 1 263 ? -32.976 -36.595 9.596 1.00 58.38 263 SER A C 1
ATOM 2135 O O . SER A 1 263 ? -33.222 -37.671 9.058 1.00 58.38 263 SER A O 1
ATOM 2137 N N . LEU A 1 264 ? -32.215 -35.670 8.995 1.00 60.53 264 LEU A N 1
ATOM 2138 C CA . LEU A 1 264 ? -31.579 -35.863 7.680 1.00 60.53 264 LEU A CA 1
ATOM 2139 C C . LEU A 1 264 ? -30.628 -37.066 7.626 1.00 60.53 264 LEU A C 1
ATOM 2141 O O . LEU A 1 264 ? -30.366 -37.599 6.553 1.00 60.53 264 LEU A O 1
ATOM 2145 N N . ARG A 1 265 ? -30.096 -37.487 8.778 1.00 59.69 265 ARG A N 1
ATOM 2146 C CA . ARG A 1 265 ? -29.195 -38.638 8.883 1.00 59.69 265 ARG A CA 1
ATOM 2147 C C . ARG A 1 265 ? -29.944 -39.970 9.011 1.00 59.69 265 ARG A C 1
ATOM 2149 O O . ARG A 1 265 ? -29.358 -40.998 8.695 1.00 59.69 265 ARG A O 1
ATOM 2156 N N . VAL A 1 266 ? -31.197 -39.953 9.477 1.00 60.41 266 VAL A N 1
ATOM 2157 C CA . VAL A 1 266 ? -32.015 -41.160 9.715 1.00 60.41 266 VAL A CA 1
ATOM 2158 C C . VAL A 1 266 ? -32.976 -41.445 8.550 1.00 60.41 266 VAL A C 1
ATOM 2160 O O . VAL A 1 266 ? -33.387 -42.583 8.373 1.00 60.41 266 VAL A O 1
ATOM 2163 N N . GLY A 1 267 ? -33.246 -40.463 7.680 1.00 56.28 267 GLY A N 1
ATOM 2164 C CA . GLY A 1 267 ? -34.038 -40.667 6.457 1.00 56.28 267 GLY A CA 1
ATOM 2165 C C . GLY A 1 267 ? -35.556 -40.664 6.671 1.00 56.28 267 GLY A C 1
ATOM 2166 O O . GLY A 1 267 ? -36.301 -40.984 5.748 1.00 56.28 267 GLY A O 1
ATOM 2167 N N . ASP A 1 268 ? -36.021 -40.265 7.857 1.00 52.16 268 ASP A N 1
ATOM 2168 C CA . ASP A 1 268 ? -37.443 -40.194 8.194 1.00 52.16 268 ASP A CA 1
ATOM 2169 C C . ASP A 1 268 ? -38.081 -38.916 7.624 1.00 52.16 268 ASP A C 1
ATOM 2171 O O . ASP A 1 268 ? -38.037 -37.839 8.224 1.00 52.16 268 ASP A O 1
ATOM 2175 N N . GLY A 1 269 ? -38.698 -39.037 6.444 1.00 56.75 269 GLY A N 1
ATOM 2176 C CA . GLY A 1 269 ? -39.359 -37.929 5.740 1.00 56.75 269 GLY A CA 1
ATOM 2177 C C . GLY A 1 269 ? -40.493 -37.259 6.530 1.00 56.75 269 GLY A C 1
ATOM 2178 O O . GLY A 1 269 ? -40.688 -36.054 6.410 1.00 56.75 269 GLY A O 1
ATOM 2179 N N . CYS A 1 270 ? -41.180 -37.992 7.413 1.00 53.62 270 CYS A N 1
ATOM 2180 C CA . CYS A 1 270 ? -42.273 -37.446 8.227 1.00 53.62 270 CYS A CA 1
ATOM 2181 C C . CYS A 1 270 ? -41.811 -36.454 9.314 1.00 53.62 270 CYS A C 1
ATOM 2183 O O . CYS A 1 270 ? -42.600 -35.616 9.747 1.00 53.62 270 CYS A O 1
ATOM 2185 N N . ALA A 1 271 ? -40.548 -36.509 9.756 1.00 53.34 271 ALA A N 1
ATOM 2186 C CA . ALA A 1 271 ? -40.021 -35.595 10.777 1.00 53.34 271 ALA A CA 1
ATOM 2187 C C . ALA A 1 271 ? -39.692 -34.198 10.214 1.00 53.34 271 ALA A C 1
ATOM 2189 O O . ALA A 1 271 ? -39.657 -33.211 10.952 1.00 53.34 271 ALA A O 1
ATOM 2190 N N . ILE A 1 272 ? -39.464 -34.107 8.901 1.00 57.00 272 ILE A N 1
ATOM 2191 C CA . ILE A 1 272 ? -39.061 -32.875 8.215 1.00 57.00 272 ILE A CA 1
ATOM 2192 C C . ILE A 1 272 ? -40.255 -31.919 8.096 1.00 57.00 272 ILE A C 1
ATOM 2194 O O . ILE A 1 272 ? -40.112 -30.733 8.397 1.00 57.00 272 ILE A O 1
ATOM 2198 N N . ASP A 1 273 ? -41.438 -32.445 7.769 1.00 56.81 273 ASP A N 1
ATOM 2199 C CA . ASP A 1 273 ? -42.665 -31.649 7.642 1.00 56.81 273 ASP A CA 1
ATOM 2200 C C . ASP A 1 273 ? -43.164 -31.129 8.999 1.00 56.81 273 ASP A C 1
ATOM 2202 O O . ASP A 1 273 ? -43.529 -29.959 9.125 1.00 56.81 273 ASP A O 1
ATOM 2206 N N . PHE A 1 274 ? -43.079 -31.947 10.055 1.00 56.84 274 PHE A N 1
ATOM 2207 C CA . PHE A 1 274 ? -43.447 -31.527 11.414 1.00 56.84 274 PHE A CA 1
ATOM 2208 C C . PHE A 1 274 ? -42.523 -30.421 11.951 1.00 56.84 274 PHE A C 1
ATOM 2210 O O . PHE A 1 274 ? -42.967 -29.495 12.632 1.00 56.84 274 PHE A O 1
ATOM 2217 N N . SER A 1 275 ? -41.231 -30.489 11.612 1.00 57.97 275 SER A N 1
ATOM 2218 C CA . SER A 1 275 ? -40.239 -29.504 12.047 1.00 57.97 275 SER A CA 1
ATOM 2219 C C . SER A 1 275 ? -40.331 -28.182 11.274 1.00 57.97 275 SER A C 1
ATOM 2221 O O . SER A 1 275 ? -39.998 -27.143 11.844 1.00 57.97 275 SER A O 1
ATOM 2223 N N . LEU A 1 276 ? -40.785 -28.195 10.013 1.00 58.62 276 LEU A N 1
ATOM 2224 C CA . LEU A 1 276 ? -41.050 -26.977 9.236 1.00 58.62 276 LEU A CA 1
ATOM 2225 C C . LEU A 1 276 ? -42.328 -26.267 9.695 1.00 58.62 276 LEU A C 1
ATOM 2227 O O . LEU A 1 276 ? -42.333 -25.040 9.778 1.00 58.62 276 LEU A O 1
ATOM 2231 N N . TYR A 1 277 ? -43.378 -27.023 10.032 1.00 61.22 277 TYR A N 1
ATOM 2232 C CA . TYR A 1 277 ? -44.638 -26.465 10.526 1.00 61.22 277 TYR A CA 1
ATOM 2233 C C . TYR A 1 277 ? -44.431 -25.717 11.853 1.00 61.22 277 TYR A C 1
ATOM 2235 O O . TYR A 1 277 ? -44.774 -24.542 11.962 1.00 61.22 277 TYR A O 1
ATOM 2243 N N . TYR A 1 278 ? -43.726 -26.334 12.811 1.00 57.00 278 TYR A N 1
ATOM 2244 C CA . TYR A 1 278 ? -43.364 -25.678 14.074 1.00 57.00 278 TYR A CA 1
ATOM 2245 C C . TYR A 1 278 ? -42.430 -24.476 13.879 1.00 57.00 278 TYR A C 1
ATOM 2247 O O . TYR A 1 278 ? -42.529 -23.501 14.615 1.00 57.00 278 TYR A O 1
ATOM 2255 N N . PHE A 1 279 ? -41.520 -24.519 12.899 1.00 59.50 279 PHE A N 1
ATOM 2256 C CA . PHE A 1 279 ? -40.625 -23.397 12.599 1.00 59.50 279 PHE A CA 1
ATOM 2257 C C . PHE A 1 279 ? -41.378 -22.196 12.006 1.00 59.50 279 PHE A C 1
ATOM 2259 O O . PHE A 1 279 ? -41.059 -21.061 12.345 1.00 59.50 279 PHE A O 1
ATOM 2266 N N . MET A 1 280 ? -42.392 -22.426 11.168 1.00 57.19 280 MET A N 1
ATOM 2267 C CA . MET A 1 280 ? -43.246 -21.365 10.617 1.00 57.19 280 MET A CA 1
ATOM 2268 C C . MET A 1 280 ? -44.192 -20.770 11.673 1.00 57.19 280 MET A C 1
ATOM 2270 O O . MET A 1 280 ? -44.381 -19.555 11.703 1.00 57.19 280 MET A O 1
ATOM 2274 N N . GLU A 1 281 ? -44.720 -21.595 12.580 1.00 57.19 281 GLU A N 1
ATOM 2275 C CA . GLU A 1 281 ? -45.595 -21.158 13.679 1.00 57.19 281 GLU A CA 1
ATOM 2276 C C . GLU A 1 281 ? -44.831 -20.401 14.790 1.00 57.19 281 GLU A C 1
ATOM 2278 O O . GLU A 1 281 ? -45.408 -19.573 15.481 1.00 57.19 281 GLU A O 1
ATOM 2283 N N . LEU A 1 282 ? -43.513 -20.618 14.924 1.00 51.00 282 LEU A N 1
ATOM 2284 C CA . LEU A 1 282 ? -42.624 -19.906 15.864 1.00 51.00 282 LEU A CA 1
ATOM 2285 C C . LEU A 1 282 ? -42.019 -18.599 15.321 1.00 51.00 282 LEU A C 1
ATOM 2287 O O . LEU A 1 282 ? -41.418 -17.842 16.091 1.00 51.00 282 LEU A O 1
ATOM 2291 N N . VAL A 1 283 ? -42.089 -18.376 14.005 1.00 51.25 283 VAL A N 1
ATOM 2292 C CA . VAL A 1 283 ? -41.566 -17.172 13.330 1.00 51.25 283 VAL A CA 1
ATOM 2293 C C . VAL A 1 283 ? -42.664 -16.120 13.091 1.00 51.25 283 VAL A C 1
ATOM 2295 O O . VAL A 1 283 ? -42.320 -14.959 12.862 1.00 51.25 283 VAL A O 1
ATOM 2298 N N . SER A 1 284 ? -43.947 -16.492 13.203 1.00 48.16 284 SER A N 1
ATOM 2299 C CA . SER A 1 284 ? -45.084 -15.552 13.302 1.00 48.16 284 SER A CA 1
ATOM 2300 C C . SER A 1 284 ? -45.267 -15.036 14.730 1.00 48.16 284 SER A C 1
ATOM 2302 O O . SER A 1 284 ? -45.666 -13.860 14.870 1.00 48.16 284 SER A O 1
#

Sequence (284 aa):
MFASSQPGNIESSNMEPKEKMGRGKIEIKRIENTTNRQVTFCKRRNGLLKKAYELSVLCDAEVALVIFSSRGRLYEYANNSVKGTIDRYKKANSDNSNSGSISEANSQYYQQEATKLRQQITNLQNSNRNLLGDALTTMSLRDLKQLETRLEKGINKIRSKKNELLHAEIDYMQKREMDLQTDNMYLRNKISDNERAQQHQHMNILPSTSAEYEVMPPFDSRSFLQVMENCCNDSLDQMLAEFLKYQKKIYLVCFVRKVWMQSLRVGDGCAIDFSLYYFMELVS

Organism: Dendrobium nobile (NCBI:txid94219)

Mean predicted aligned error: 21.52 Å

Solvent-accessible surface area (backbone atoms only — not comparable to full-atom values): 17076 Å² total; per-residue (Å²): 136,90,80,88,79,84,84,80,85,78,84,76,77,78,79,69,83,77,71,81,76,70,92,74,89,74,77,100,63,87,66,80,56,65,67,64,36,52,56,48,45,57,52,50,53,52,52,50,52,51,50,50,48,51,48,26,67,77,65,73,40,94,47,69,48,82,44,72,45,99,84,71,51,78,47,75,50,45,84,80,45,56,64,60,53,51,52,50,50,51,51,61,50,64,77,71,56,98,65,83,45,74,66,53,55,51,51,50,50,54,51,50,52,53,49,52,51,52,50,51,52,51,52,51,52,52,53,51,39,46,75,73,64,42,77,58,88,80,52,52,74,69,58,48,53,52,49,50,56,51,50,53,54,50,51,52,51,52,51,54,51,51,51,54,53,50,51,55,50,51,56,50,51,53,52,52,49,52,53,52,51,50,52,51,52,52,50,51,52,51,49,55,55,49,52,52,53,49,51,62,61,50,73,77,57,88,88,89,80,92,75,93,71,84,80,73,74,80,84,57,66,64,59,56,51,51,51,51,52,49,55,49,47,52,51,50,50,50,51,47,48,52,51,48,51,50,50,49,50,52,50,48,54,53,47,52,53,49,52,50,60,51,40,71,71,72,69,52,69,75,59,54,58,57,53,49,52,54,51,55,68,72,72,107

Secondary structure (DSSP, 8-state):
-----PPP-------------------SS---SHHHHHHHHHHHHHHHHHHHHHHHHHS----EEEEE-TTS-EEEEESS-HHHHHHHHHHHHHTT-----HHHHHHHHHHHHHHHHHHHHHHHHHHHHHHTT-SGGGS-HHHHHHHHHHHHHHHHHHHHHHHHHHHHHHHHHHHHHHHHHHHHHHHHHHHHHHHHHHHHHHTTS----------PPP--HHHHHHHHHHHHHHHHHHHHHHHHHHHHHHHHHHHHHHHHHHHHHHT-HHHHHHHHHHHHHTT-

Radius of gyration: 50.72 Å; Cα contacts (8 Å, |Δi|>4): 70; chains: 1; bounding box: 131×114×111 Å

Foldseek 3Di:
DDDDDDDDDDPPPPPDPPDPDPDDDDDPDQDPDPVVNVVVCVVVVVVVLVVQVCCCVVVVDWDKDWDADPVRDIDIDTPPDPVVVVVVVVVVVVVPDDDQDPVNVVVVVVVVVVVVVVVVVVVVVVLVCVLVVPPCVVDDPVVNVVSVVVNVVVVVVVVVVVVVVVVVVVVVVVVVVVVVVVVVVVVVVVVVVVVVVVVVVVVVDDDDDDDDDDPDPPPDPVVVVVVVVVVVVVVVVVVVVVVVVVVVVVVVVVVLVVVCVVCVVVVPPVVNVVSVVVVVVVVD

Nearest PDB structures (foldseek):
  6wc2-assembly2_C  TM=9.261E-01  e=4.659E-07  Homo sapiens
  3p57-assembly1_D  TM=7.718E-01  e=1.841E-07  Homo sapiens
  1n6j-assembly1_A  TM=7.311E-01  e=4.360E-07  Homo sapiens
  6byy-assembly1_B  TM=7.421E-01  e=8.462E-07  Homo sapiens
  1hbx-assembly1_A  TM=7.965E-01  e=3.246E-05  Homo sapiens